Protein AF-A0A930YCY4-F1 (afdb_monomer_lite)

pLDDT: mean 78.84, std 18.09, range [33.81, 98.0]

Organism: NCBI:txid433663

Foldseek 3Di:
DDDDDDDDDDDDPPPPPPDPPPPPPPDDPDPKDKDFAPDQADKDFAPRLVSPPPDDPLVSVVLNVQNVVQCVVLVVDPQQRRQWIKGWGMDINQFKTWIKTHGHPPRHDDIWIFIWGADPNDIDTDLLRTGNDAAALLVCVLVVPDCRRHDQWHAHLVGDIDGSVPDDDPPCLQPPQVLLSSLFSCLLVVSSCNVVQEPPVVSVVSVVLVVVQFNGKDFPDKDALPDPPCNVVQVPAGMWTWIWTDRPPDIWIFIWGDDDDPRHYTDDDTDPTDD

Sequence (275 aa):
MTPLRRILGSVALASALLAPGLAAHAEPPAAGRVVTYPGDGRTVHLGQEGRLSGTPKGFRDFVHARLLHLWHQSGGAAACRSAATVVVKTWTSTGFARVGEGLYDPCPGGGYSQIYVKRDGTWRAPRALGSQEIRSCSLQAWFGLPLAVADRTCYSDFGENLAYRTYELPADFSTGDYAARVLAASFQDGTGLADAWARRPVADKLRKLQDAGADTFTVVRCFGADDAEYGALLGTSTRGCRLDVGYGDHTDGYLLRTFPARFGRWETRTVRALA

Secondary structure (DSSP, 8-state):
-------------------------PPPP----EEE-STT-EEEETT-GGG-TTS-HHHHHHHHHHHHHHHHHTTT-GGGTTTEEEEEEEEETTTEEEEEEEE-TTS--EEEEEEEEEETTEEE--GGGEESSPPBHHHHHHTT--TTTS-SEEE-TTS-EEEGGG----GGGGSHHHHHHHHHHHHHTT-STHHHHB-HHHHHHHHHHHHTT--EEEEEEEEETT-TTTGGGGTT-SEEEEEEEE-SS-EEEEEEE----TTT-BB--------

Radius of gyration: 25.9 Å; chains: 1; bounding box: 97×57×56 Å

Structure (mmCIF, N/CA/C/O backbone):
data_AF-A0A930YCY4-F1
#
_entry.id   AF-A0A930YCY4-F1
#
loop_
_atom_site.group_PDB
_atom_site.id
_atom_site.type_symbol
_atom_site.label_atom_id
_atom_site.label_alt_id
_atom_site.label_comp_id
_atom_site.label_asym_id
_atom_site.label_entity_id
_atom_site.label_seq_id
_atom_site.pdbx_PDB_ins_code
_atom_site.Cartn_x
_atom_site.Cartn_y
_atom_site.Cartn_z
_atom_site.occupancy
_atom_site.B_iso_or_equiv
_atom_site.auth_seq_id
_atom_site.auth_comp_id
_atom_site.auth_asym_id
_atom_site.auth_atom_id
_atom_site.pdbx_PDB_model_num
ATOM 1 N N . MET A 1 1 ? -75.843 -9.263 20.361 1.00 49.72 1 MET A N 1
ATOM 2 C CA . MET A 1 1 ? -75.800 -10.620 20.946 1.00 49.72 1 MET A CA 1
ATOM 3 C C . MET A 1 1 ? -75.848 -11.625 19.809 1.00 49.72 1 MET A C 1
ATOM 5 O O . MET A 1 1 ? -76.908 -11.828 19.238 1.00 49.72 1 MET A O 1
ATOM 9 N N . THR A 1 2 ? -74.693 -12.191 19.463 1.00 40.41 2 THR A N 1
ATOM 10 C CA . THR A 1 2 ? -74.513 -13.309 18.516 1.00 40.41 2 THR A CA 1
ATOM 11 C C . THR A 1 2 ? -73.126 -13.920 18.803 1.00 40.41 2 THR A C 1
ATOM 13 O O . THR A 1 2 ? -72.247 -13.185 19.260 1.00 40.41 2 THR A O 1
ATOM 16 N N . PRO A 1 3 ? -72.939 -15.247 18.675 1.00 51.34 3 PRO A N 1
ATOM 17 C CA . PRO A 1 3 ? -72.076 -16.008 19.579 1.00 51.34 3 PRO A CA 1
ATOM 18 C C . PRO A 1 3 ? -70.633 -16.229 19.100 1.00 51.34 3 PRO A C 1
ATOM 20 O O . PRO A 1 3 ? -70.317 -16.172 17.914 1.00 51.34 3 PRO A O 1
ATOM 23 N N . LEU A 1 4 ? -69.793 -16.563 20.088 1.00 50.31 4 LEU A N 1
ATOM 24 C CA . LEU A 1 4 ? -68.460 -17.158 19.986 1.00 50.31 4 LEU A CA 1
ATOM 25 C C . LEU A 1 4 ? -68.359 -18.243 18.899 1.00 50.31 4 LEU A C 1
ATOM 27 O O . LEU A 1 4 ? -69.122 -19.209 18.906 1.00 50.31 4 LEU A O 1
ATOM 31 N N . ARG A 1 5 ? -67.267 -18.207 18.128 1.00 52.59 5 ARG A N 1
ATOM 32 C CA . ARG A 1 5 ? -66.607 -19.420 17.626 1.00 52.59 5 ARG A CA 1
ATOM 33 C C . ARG A 1 5 ? -65.106 -19.337 17.884 1.00 52.59 5 ARG A C 1
ATOM 35 O O . ARG A 1 5 ? -64.372 -18.633 17.202 1.00 52.59 5 ARG A O 1
ATOM 42 N N . ARG A 1 6 ? -64.680 -20.073 18.914 1.00 53.09 6 ARG A N 1
ATOM 43 C CA . ARG A 1 6 ? -63.291 -20.475 19.150 1.00 53.09 6 ARG A CA 1
ATOM 44 C C . ARG A 1 6 ? -62.892 -21.456 18.049 1.00 53.09 6 ARG A C 1
ATOM 46 O O . ARG A 1 6 ? -63.562 -22.472 17.886 1.00 53.09 6 ARG A O 1
ATOM 53 N N . ILE A 1 7 ? -61.800 -21.179 17.346 1.00 56.44 7 ILE A N 1
ATOM 54 C CA . ILE A 1 7 ? -61.100 -22.179 16.538 1.00 56.44 7 ILE A CA 1
ATOM 55 C C . ILE A 1 7 ? -59.804 -22.503 17.279 1.00 56.44 7 ILE A C 1
ATOM 57 O O . ILE A 1 7 ? -58.900 -21.678 17.373 1.00 56.44 7 ILE A O 1
ATOM 61 N N . LEU A 1 8 ? -59.774 -23.701 17.861 1.00 55.09 8 LEU A N 1
ATOM 62 C CA . LEU A 1 8 ? -58.573 -24.379 18.335 1.00 55.09 8 LEU A CA 1
ATOM 63 C C . LEU A 1 8 ? -57.792 -24.834 17.097 1.00 55.09 8 LEU A C 1
ATOM 65 O O . LEU A 1 8 ? -58.208 -25.765 16.413 1.00 55.09 8 LEU A O 1
ATOM 69 N N . GLY A 1 9 ? -56.700 -24.139 16.784 1.00 43.38 9 GLY A N 1
ATOM 70 C CA . GLY A 1 9 ? -55.732 -24.558 15.775 1.00 43.38 9 GLY A CA 1
ATOM 71 C C . GLY A 1 9 ? -54.610 -25.348 16.437 1.00 43.38 9 GLY A C 1
ATOM 72 O O . GLY A 1 9 ? -53.857 -24.801 17.239 1.00 43.38 9 GLY A O 1
ATOM 73 N N . SER A 1 10 ? -54.544 -26.637 16.125 1.00 57.03 10 SER A N 1
ATOM 74 C CA . SER A 1 10 ? -53.581 -27.608 16.635 1.00 57.03 10 SER A CA 1
ATOM 75 C C . SER A 1 10 ? -52.129 -27.191 16.385 1.00 57.03 10 SER A C 1
ATOM 77 O O . SER A 1 10 ? -51.736 -26.899 15.257 1.00 57.03 10 SER A O 1
ATOM 79 N N . VAL A 1 11 ? -51.315 -27.235 17.440 1.00 50.47 11 VAL A N 1
ATOM 80 C CA . VAL A 1 11 ? -49.855 -27.148 17.364 1.00 50.47 11 VAL A CA 1
ATOM 81 C C . VAL A 1 11 ? -49.331 -28.501 16.878 1.00 50.47 11 VAL A C 1
ATOM 83 O O . VAL A 1 11 ? -49.367 -29.481 17.618 1.00 50.47 11 VAL A O 1
ATOM 86 N N . ALA A 1 12 ? -48.845 -28.570 15.640 1.00 51.09 12 ALA A N 1
ATOM 87 C CA . ALA A 1 12 ? -48.040 -29.693 15.171 1.00 51.09 12 ALA A CA 1
ATOM 88 C C . ALA A 1 12 ? -46.562 -29.390 15.464 1.00 51.09 12 ALA A C 1
ATOM 90 O O . ALA A 1 12 ? -45.913 -28.649 14.727 1.00 51.09 12 ALA A O 1
ATOM 91 N N . LEU A 1 13 ? -46.033 -29.946 16.560 1.00 49.03 13 LEU A N 1
ATOM 92 C CA . LEU A 1 13 ? -44.589 -30.036 16.780 1.00 49.03 13 LEU A CA 1
ATOM 93 C C . LEU A 1 13 ? -44.013 -31.037 15.770 1.00 49.03 13 LEU A C 1
ATOM 95 O O . LEU A 1 13 ? -44.052 -32.246 15.984 1.00 49.03 13 LEU A O 1
ATOM 99 N N . ALA A 1 14 ? -43.478 -30.534 14.661 1.00 50.31 14 ALA A N 1
ATOM 100 C CA . ALA A 1 14 ? -42.598 -31.312 13.804 1.00 50.31 14 ALA A CA 1
ATOM 101 C C . ALA A 1 14 ? -41.198 -31.323 14.435 1.00 50.31 14 ALA A C 1
ATOM 103 O O . ALA A 1 14 ? -40.429 -30.371 14.306 1.00 50.31 14 ALA A O 1
ATOM 104 N N . SER A 1 15 ? -40.878 -32.402 15.148 1.00 47.72 15 SER A N 1
ATOM 105 C CA . SER A 1 15 ? -39.518 -32.715 15.582 1.00 47.72 15 SER A CA 1
ATOM 106 C C . SER A 1 15 ? -38.657 -33.025 14.354 1.00 47.72 15 SER A C 1
ATOM 108 O O . SER A 1 15 ? -38.593 -34.163 13.893 1.00 47.72 15 SER A O 1
ATOM 110 N N . ALA A 1 16 ? -38.010 -32.002 13.796 1.00 52.59 16 ALA A N 1
ATOM 111 C CA . ALA A 1 16 ? -36.975 -32.180 12.790 1.00 52.59 16 ALA A CA 1
ATOM 112 C C . ALA A 1 16 ? -35.723 -32.763 13.466 1.00 52.59 16 ALA A C 1
ATOM 114 O O . ALA A 1 16 ? -34.997 -32.069 14.178 1.00 52.59 16 ALA A O 1
ATOM 115 N N . LEU A 1 17 ? -35.495 -34.060 13.253 1.00 49.25 17 LEU A N 1
ATOM 116 C CA . LEU A 1 17 ? -34.227 -34.737 13.510 1.00 49.25 17 LEU A CA 1
ATOM 117 C C . LEU A 1 17 ? -33.135 -34.067 12.662 1.00 49.25 17 LEU A C 1
ATOM 119 O O . LEU A 1 17 ? -32.976 -34.363 11.480 1.00 49.25 17 LEU A O 1
ATOM 123 N N . LEU A 1 18 ? -32.397 -33.135 13.264 1.00 48.31 18 LEU A N 1
ATOM 124 C CA . LEU A 1 18 ? -31.158 -32.606 12.705 1.00 48.31 18 LEU A CA 1
ATOM 125 C C . LEU A 1 18 ? -30.103 -33.712 12.789 1.00 48.31 18 LEU A C 1
ATOM 127 O O . LEU A 1 18 ? -29.473 -33.915 13.825 1.00 48.31 18 LEU A O 1
ATOM 131 N N . ALA A 1 19 ? -29.935 -34.452 11.694 1.00 47.06 19 ALA A N 1
ATOM 132 C CA . ALA A 1 19 ? -28.752 -35.273 11.505 1.00 47.06 19 ALA A CA 1
ATOM 133 C C . ALA A 1 19 ? -27.509 -34.365 11.604 1.00 47.06 19 ALA A C 1
ATOM 135 O O . ALA A 1 19 ? -27.512 -33.283 11.004 1.00 47.06 19 ALA A O 1
ATOM 136 N N . PRO A 1 20 ? -26.451 -34.763 12.331 1.00 49.78 20 PRO A N 1
ATOM 137 C CA . PRO A 1 20 ? -25.180 -34.062 12.277 1.00 49.78 20 PRO A CA 1
ATOM 138 C C . PRO A 1 20 ? -24.663 -34.170 10.844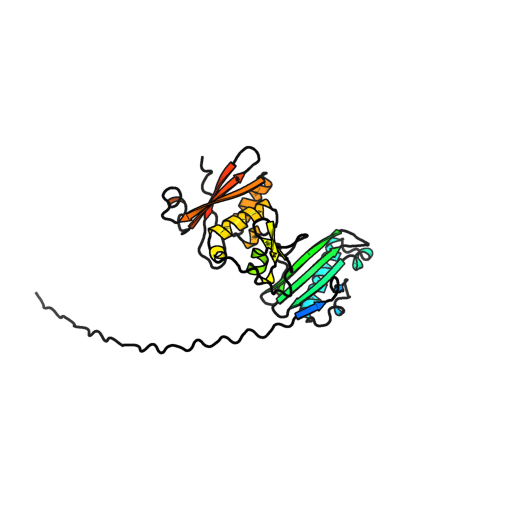 1.00 49.78 20 PRO A C 1
ATOM 140 O O . PRO A 1 20 ? -24.189 -35.219 10.409 1.00 49.78 20 PRO A O 1
ATOM 143 N N . GLY A 1 21 ? -24.820 -33.086 10.084 1.00 45.66 21 GLY A N 1
ATOM 144 C CA . GLY A 1 21 ? -24.182 -32.937 8.791 1.00 45.66 21 GLY A CA 1
ATOM 145 C C . GLY A 1 21 ? -22.688 -33.087 9.014 1.00 45.66 21 GLY A C 1
ATOM 146 O O . GLY A 1 21 ? -22.069 -32.231 9.645 1.00 45.66 21 GLY A O 1
ATOM 147 N N . LEU A 1 22 ? -22.134 -34.205 8.543 1.00 44.66 22 LEU A N 1
ATOM 148 C CA . LEU A 1 22 ? -20.702 -34.386 8.389 1.00 44.66 22 LEU A CA 1
ATOM 149 C C . LEU A 1 22 ? -20.191 -33.136 7.681 1.00 44.66 22 LEU A C 1
ATOM 151 O O . LEU A 1 22 ? -20.543 -32.888 6.527 1.00 44.66 22 LEU A O 1
ATOM 155 N N . ALA A 1 23 ? -19.431 -32.319 8.409 1.00 45.41 23 ALA A N 1
ATOM 156 C CA . ALA A 1 23 ? -18.717 -31.200 7.839 1.00 45.41 23 ALA A CA 1
ATOM 157 C C . ALA A 1 23 ? -17.861 -31.775 6.711 1.00 45.41 23 ALA A C 1
ATOM 159 O O . ALA A 1 23 ? -16.874 -32.476 6.959 1.00 45.41 23 ALA A O 1
ATOM 160 N N . ALA A 1 24 ? -18.305 -31.546 5.473 1.00 44.50 24 ALA A N 1
ATOM 161 C CA . ALA A 1 24 ? -17.515 -31.815 4.294 1.00 44.50 24 ALA A CA 1
ATOM 162 C C . ALA A 1 24 ? -16.180 -31.119 4.541 1.00 44.50 24 ALA A C 1
ATOM 164 O O . ALA A 1 24 ? -16.130 -29.896 4.687 1.00 44.50 24 ALA A O 1
ATOM 165 N N . HIS A 1 25 ? -15.126 -31.916 4.707 1.00 41.72 25 HIS A N 1
ATOM 166 C CA . HIS A 1 25 ? -13.777 -31.396 4.772 1.00 41.72 25 HIS A CA 1
ATOM 167 C C . HIS A 1 25 ? -13.572 -30.678 3.447 1.00 41.72 25 HIS A C 1
ATOM 169 O O . HIS A 1 25 ? -13.503 -31.322 2.402 1.00 41.72 25 HIS A O 1
ATOM 175 N N . ALA A 1 26 ? -13.594 -29.344 3.489 1.00 43.66 26 ALA A N 1
ATOM 176 C CA . ALA A 1 26 ? -13.258 -28.537 2.338 1.00 43.66 26 ALA A CA 1
ATOM 177 C C . ALA A 1 26 ? -11.887 -29.018 1.870 1.00 43.66 26 ALA A C 1
ATOM 179 O O . ALA A 1 26 ? -10.923 -28.999 2.639 1.00 43.66 26 ALA A O 1
ATOM 180 N N . GLU A 1 27 ? -11.841 -29.529 0.644 1.00 35.34 27 GLU A N 1
ATOM 181 C CA . GLU A 1 27 ? -10.602 -29.940 0.007 1.00 35.34 27 GLU A CA 1
ATOM 182 C C . GLU A 1 27 ? -9.608 -28.777 0.144 1.00 35.34 27 GLU A C 1
ATOM 184 O O . GLU A 1 27 ? -9.977 -27.631 -0.155 1.00 35.34 27 GLU A O 1
ATOM 189 N N . PRO A 1 28 ? -8.387 -29.012 0.660 1.00 46.97 28 PRO A N 1
ATOM 190 C CA . PRO A 1 28 ? -7.407 -27.949 0.773 1.00 46.97 28 PRO A CA 1
ATOM 191 C C . PRO A 1 28 ? -7.234 -27.326 -0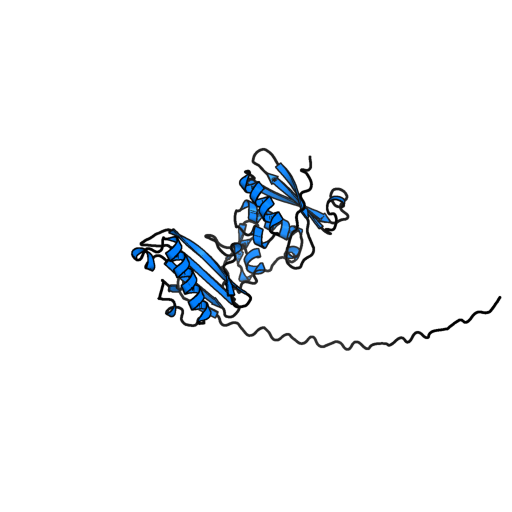.616 1.00 46.97 28 PRO A C 1
ATOM 193 O O . PRO A 1 28 ? -7.092 -28.066 -1.595 1.00 46.97 28 PRO A O 1
ATOM 196 N N . PRO A 1 29 ? -7.289 -25.986 -0.739 1.00 53.59 29 PRO A N 1
ATOM 197 C CA . PRO A 1 29 ? -7.201 -25.331 -2.034 1.00 53.59 29 PRO A CA 1
ATOM 198 C C . PRO A 1 29 ? -5.953 -25.840 -2.752 1.00 53.59 29 PRO A C 1
ATOM 200 O O . PRO A 1 29 ? -4.867 -25.834 -2.169 1.00 53.59 29 PRO A O 1
ATOM 203 N N . ALA A 1 30 ? -6.129 -26.317 -3.990 1.00 55.41 30 ALA A N 1
ATOM 204 C CA . ALA A 1 30 ? -5.058 -26.893 -4.795 1.00 55.41 30 ALA A CA 1
ATOM 205 C C . ALA A 1 30 ? -3.788 -26.040 -4.673 1.00 55.41 30 ALA A C 1
ATOM 207 O O . ALA A 1 30 ? -3.836 -24.823 -4.882 1.00 55.41 30 ALA A O 1
ATOM 208 N N . ALA A 1 31 ? -2.675 -26.673 -4.288 1.00 63.00 31 ALA A N 1
ATOM 209 C CA . ALA A 1 31 ? -1.426 -25.986 -3.990 1.00 63.00 31 ALA A CA 1
ATOM 210 C C . ALA A 1 31 ? -1.047 -25.062 -5.159 1.00 63.00 31 ALA A C 1
ATOM 212 O O . ALA A 1 31 ? -0.767 -25.510 -6.272 1.00 63.00 31 ALA A O 1
ATOM 213 N N . GLY A 1 32 ? -1.099 -23.750 -4.919 1.00 81.69 32 GLY A N 1
ATOM 214 C CA . GLY A 1 32 ? -0.818 -22.757 -5.946 1.00 81.69 32 GLY A CA 1
ATOM 215 C C . GLY A 1 32 ? 0.592 -22.932 -6.508 1.00 81.69 32 GLY A C 1
ATOM 216 O O . GLY A 1 32 ? 1.549 -23.121 -5.760 1.00 81.69 32 GLY A O 1
ATOM 217 N N . ARG A 1 33 ? 0.747 -22.828 -7.830 1.00 93.31 33 ARG A N 1
ATOM 218 C CA . ARG A 1 33 ? 2.062 -22.844 -8.475 1.00 93.31 33 ARG A CA 1
ATOM 219 C C . ARG A 1 33 ? 2.847 -21.606 -8.055 1.00 93.31 33 ARG A C 1
ATOM 221 O O . ARG A 1 33 ? 2.376 -20.485 -8.249 1.00 93.31 33 ARG A O 1
ATOM 228 N N . VAL A 1 34 ? 4.065 -21.811 -7.567 1.00 95.50 34 VAL A N 1
ATOM 229 C CA . VAL A 1 34 ? 5.007 -20.749 -7.196 1.00 95.50 34 VAL A CA 1
ATOM 230 C C . VAL A 1 34 ? 6.176 -20.745 -8.176 1.00 95.50 34 VAL A C 1
ATOM 232 O O . VAL A 1 34 ? 6.709 -21.796 -8.521 1.00 95.50 34 VAL A O 1
ATOM 235 N N . VAL A 1 35 ? 6.575 -19.561 -8.632 1.00 96.88 35 VAL A N 1
ATOM 236 C CA . VAL A 1 35 ? 7.792 -19.337 -9.420 1.00 96.88 35 VAL A CA 1
ATOM 237 C C . VAL A 1 35 ? 8.666 -18.367 -8.643 1.00 96.88 35 VAL A C 1
ATOM 239 O O . VAL A 1 35 ? 8.292 -17.208 -8.477 1.00 96.88 35 VAL A O 1
ATOM 242 N N . THR A 1 36 ? 9.825 -18.832 -8.187 1.00 96.50 36 THR A N 1
ATOM 243 C CA . THR A 1 36 ? 10.799 -18.021 -7.449 1.00 96.50 36 THR A CA 1
ATOM 244 C C . THR A 1 36 ? 12.080 -17.925 -8.257 1.00 96.50 36 THR A C 1
ATOM 246 O O . THR A 1 36 ? 12.663 -18.944 -8.625 1.00 96.50 36 THR A O 1
ATOM 249 N N . TYR A 1 37 ? 12.540 -16.704 -8.513 1.00 96.31 37 TYR A N 1
ATOM 250 C CA . TYR A 1 37 ? 13.821 -16.473 -9.166 1.00 96.31 37 TYR A CA 1
ATOM 251 C C . TYR A 1 37 ? 14.944 -16.379 -8.112 1.00 96.31 37 TYR A C 1
ATOM 253 O O . TYR A 1 37 ? 14.747 -15.779 -7.043 1.00 96.31 37 TYR A O 1
ATOM 261 N N . PRO A 1 38 ? 16.117 -16.990 -8.365 1.00 93.62 38 PRO A N 1
ATOM 262 C CA . PRO A 1 38 ? 17.240 -17.000 -7.422 1.00 93.62 38 PRO A CA 1
ATOM 263 C C . PRO A 1 38 ? 17.866 -15.603 -7.247 1.00 93.62 38 PRO A C 1
ATOM 265 O O . PRO A 1 38 ? 17.526 -14.674 -7.977 1.00 93.62 38 PRO A O 1
ATOM 268 N N . GLY A 1 39 ? 18.773 -15.454 -6.273 1.00 93.38 39 GLY A N 1
ATOM 269 C CA . GLY A 1 39 ? 19.488 -14.191 -6.015 1.00 93.38 39 GLY A CA 1
ATOM 270 C C . GLY A 1 39 ? 18.542 -13.049 -5.642 1.00 93.38 39 GLY A C 1
ATOM 271 O O . GLY A 1 39 ? 17.637 -13.256 -4.837 1.00 93.38 39 GLY A O 1
ATOM 272 N N . ASP A 1 40 ? 18.682 -11.888 -6.274 1.00 91.00 40 ASP A N 1
ATOM 273 C CA . ASP A 1 40 ? 17.788 -10.735 -6.062 1.00 91.00 40 ASP A CA 1
ATOM 274 C C . ASP A 1 40 ? 16.481 -10.819 -6.868 1.00 91.00 40 ASP A C 1
ATOM 276 O O . ASP A 1 40 ? 15.537 -10.064 -6.644 1.00 91.00 40 ASP A O 1
ATOM 280 N N . GLY A 1 41 ? 16.380 -11.800 -7.766 1.00 95.81 41 GLY A N 1
ATOM 281 C CA . GLY A 1 41 ? 15.237 -12.014 -8.642 1.00 95.81 41 GLY A CA 1
ATOM 282 C C . GLY A 1 41 ? 15.626 -11.978 -10.117 1.00 95.81 41 GLY A C 1
ATOM 283 O O . GLY A 1 41 ? 16.796 -12.059 -10.492 1.00 95.81 41 GLY A O 1
ATOM 284 N N . ARG A 1 42 ? 14.619 -11.889 -10.985 1.00 97.81 42 ARG A N 1
ATOM 285 C CA . ARG A 1 42 ? 14.805 -11.737 -12.426 1.00 97.81 42 ARG A CA 1
ATOM 286 C C . ARG A 1 42 ? 14.597 -10.285 -12.822 1.00 97.81 42 ARG A C 1
ATOM 288 O O . ARG A 1 42 ? 13.460 -9.822 -12.865 1.00 97.81 42 ARG A O 1
ATOM 295 N N . THR A 1 43 ? 15.688 -9.615 -13.173 1.00 97.31 43 THR A N 1
ATOM 296 C CA . THR A 1 43 ? 15.672 -8.286 -13.791 1.00 97.31 43 THR A CA 1
ATOM 297 C C . THR A 1 43 ? 15.152 -8.358 -15.222 1.00 97.31 43 THR A C 1
ATOM 299 O O . THR A 1 43 ? 15.580 -9.204 -16.017 1.00 97.31 43 THR A O 1
ATOM 302 N N . VAL A 1 44 ? 14.224 -7.465 -15.538 1.00 97.62 44 VAL A N 1
ATOM 303 C CA . VAL A 1 44 ? 13.542 -7.338 -16.821 1.00 97.62 44 VAL A CA 1
ATOM 304 C C . VAL A 1 44 ? 13.520 -5.864 -17.205 1.00 97.62 44 VAL A C 1
ATOM 306 O O . VAL A 1 44 ? 13.142 -5.017 -16.399 1.00 97.62 44 VAL A O 1
ATOM 309 N N . HIS A 1 45 ? 13.892 -5.587 -18.450 1.00 97.06 45 HIS A N 1
ATOM 310 C CA . HIS A 1 45 ? 13.739 -4.282 -19.090 1.00 97.06 45 HIS A CA 1
ATOM 311 C C . HIS A 1 45 ? 12.678 -4.361 -20.190 1.00 97.06 45 HIS A C 1
ATOM 313 O O . HIS A 1 45 ? 12.241 -5.455 -20.564 1.00 97.06 45 HIS A O 1
ATOM 319 N N . LEU A 1 46 ? 12.274 -3.214 -20.734 1.00 95.44 46 LEU A N 1
ATOM 320 C CA . LEU A 1 46 ? 11.238 -3.157 -21.763 1.00 95.44 46 LEU A CA 1
ATOM 321 C C . LEU A 1 46 ? 11.592 -4.021 -22.990 1.00 95.44 46 LEU A C 1
ATOM 323 O O . LEU A 1 46 ? 12.634 -3.825 -23.617 1.00 95.44 46 LEU A O 1
ATOM 327 N N . GLY A 1 47 ? 10.704 -4.949 -23.356 1.00 93.44 47 GLY A N 1
ATOM 328 C CA . GLY A 1 47 ? 10.905 -5.913 -24.448 1.00 93.44 47 GLY A CA 1
ATOM 329 C C . GLY A 1 47 ? 11.612 -7.209 -24.030 1.00 93.44 47 GLY A C 1
ATOM 330 O O . GLY A 1 47 ? 11.845 -8.081 -24.866 1.00 93.44 47 GLY A O 1
ATOM 331 N N . GLN A 1 48 ? 11.961 -7.357 -22.749 1.00 96.94 48 GLN A N 1
ATOM 332 C CA . GLN A 1 48 ? 12.613 -8.551 -22.207 1.00 96.94 48 GLN A CA 1
ATOM 333 C C . GLN A 1 48 ? 11.677 -9.423 -21.359 1.00 96.94 48 GLN A C 1
ATOM 335 O O . GLN A 1 48 ? 12.137 -10.313 -20.643 1.00 96.94 48 GLN A O 1
ATOM 340 N N . GLU A 1 49 ? 10.364 -9.213 -21.411 1.00 96.06 49 GLU A N 1
ATOM 341 C CA . GLU A 1 49 ? 9.394 -9.870 -20.525 1.00 96.06 49 GLU A CA 1
ATOM 342 C C . GLU A 1 49 ? 9.342 -11.389 -20.742 1.00 96.06 49 GLU A C 1
ATOM 344 O O . GLU A 1 49 ? 8.980 -12.142 -19.837 1.00 96.06 49 GLU A O 1
ATOM 349 N N . GLY A 1 50 ? 9.802 -11.865 -21.905 1.00 93.94 50 GLY A N 1
ATOM 350 C CA . GLY A 1 50 ? 10.043 -13.284 -22.181 1.00 93.94 50 GLY A CA 1
ATOM 351 C C . GLY A 1 50 ? 11.036 -13.956 -21.220 1.00 93.94 50 GLY A C 1
ATOM 352 O O . GLY A 1 50 ? 10.973 -15.171 -21.044 1.00 93.94 50 GLY A O 1
ATOM 353 N N . ARG A 1 51 ? 11.893 -13.188 -20.527 1.00 95.50 51 ARG A N 1
ATOM 354 C CA . ARG A 1 51 ? 12.818 -13.695 -19.492 1.00 95.50 51 ARG A CA 1
ATOM 355 C C . ARG A 1 51 ? 12.101 -14.196 -18.235 1.00 95.50 51 ARG A C 1
ATOM 357 O O . ARG A 1 51 ? 12.724 -14.873 -17.417 1.00 95.50 51 ARG A O 1
ATOM 364 N N . LEU A 1 52 ? 10.811 -13.888 -18.074 1.00 96.75 52 LEU A N 1
ATOM 365 C CA . LEU A 1 52 ? 9.977 -14.367 -16.971 1.00 96.75 52 LEU A CA 1
ATOM 366 C C . LEU A 1 52 ? 9.419 -15.772 -17.248 1.00 96.75 52 LEU A C 1
ATOM 368 O O . LEU A 1 52 ? 8.199 -15.987 -17.295 1.00 96.75 52 LEU A O 1
ATOM 372 N N . SER A 1 53 ? 10.317 -16.734 -17.461 1.00 94.44 53 SER A N 1
ATOM 373 C CA . SER A 1 53 ? 9.956 -18.133 -17.690 1.00 94.44 53 SER A CA 1
ATOM 374 C C . SER A 1 53 ? 9.146 -18.709 -16.518 1.00 94.44 53 SER A C 1
ATOM 376 O O . SER A 1 53 ? 9.335 -18.360 -15.358 1.00 94.44 53 SER A O 1
ATOM 378 N N . GLY A 1 54 ? 8.166 -19.563 -16.823 1.00 93.94 54 GLY A N 1
ATOM 379 C CA . GLY A 1 54 ? 7.274 -20.157 -15.815 1.00 93.94 54 GLY A CA 1
ATOM 380 C C . GLY A 1 54 ? 6.084 -19.284 -15.389 1.00 93.94 54 GLY A C 1
ATOM 381 O O . GLY A 1 54 ? 5.138 -19.797 -14.790 1.00 93.94 54 GLY A O 1
ATOM 382 N N . THR A 1 55 ? 6.049 -17.998 -15.748 1.00 96.69 55 THR A N 1
ATOM 383 C CA . THR A 1 55 ? 4.878 -17.128 -15.512 1.00 96.69 55 THR A CA 1
ATOM 384 C C . THR A 1 55 ? 3.885 -17.180 -16.688 1.00 96.69 55 THR A C 1
ATOM 386 O O . THR A 1 55 ? 4.267 -17.544 -17.802 1.00 96.69 55 THR A O 1
ATOM 389 N N . PRO A 1 56 ? 2.585 -16.881 -16.496 1.00 96.31 56 PRO A N 1
ATOM 390 C CA . PRO A 1 56 ? 1.614 -16.845 -17.592 1.00 96.31 56 PRO A CA 1
ATOM 391 C C . PRO A 1 56 ? 1.757 -15.576 -18.445 1.00 96.31 56 PRO A C 1
ATOM 393 O O . PRO A 1 56 ? 2.208 -14.540 -17.954 1.00 96.31 56 PRO A O 1
ATOM 396 N N . LYS A 1 57 ? 1.286 -15.624 -19.702 1.00 95.94 57 LYS A N 1
ATOM 397 C CA . LYS A 1 57 ? 1.319 -14.475 -20.630 1.00 95.94 57 LYS A CA 1
ATOM 398 C C . LYS A 1 57 ? 0.719 -13.210 -20.008 1.00 95.94 57 LYS A C 1
ATOM 400 O O . LYS A 1 57 ? 1.370 -12.179 -20.023 1.00 95.94 57 LYS A O 1
ATOM 405 N N . GLY A 1 58 ? -0.441 -13.314 -19.356 1.00 95.88 58 GLY A N 1
ATOM 406 C CA . GLY A 1 58 ? -1.086 -12.152 -18.735 1.00 95.88 58 GLY A CA 1
ATOM 407 C C . GLY A 1 58 ? -0.269 -11.477 -17.622 1.00 95.88 58 GLY A C 1
ATOM 408 O O . GLY A 1 58 ? -0.450 -10.291 -17.383 1.00 95.88 58 GLY A O 1
ATOM 409 N N . PHE A 1 59 ? 0.645 -12.188 -16.946 1.00 97.38 59 PHE A N 1
ATOM 410 C CA . PHE A 1 59 ? 1.573 -11.545 -16.004 1.00 97.38 59 PHE A CA 1
ATOM 411 C C . PHE A 1 59 ? 2.734 -10.858 -16.732 1.00 97.38 59 PHE A C 1
ATOM 413 O O . PHE A 1 59 ? 3.132 -9.766 -16.344 1.00 97.38 59 PHE A O 1
ATOM 420 N N . ARG A 1 60 ? 3.240 -11.451 -17.820 1.00 98.00 60 ARG A N 1
ATOM 421 C CA . ARG A 1 60 ? 4.254 -10.807 -18.669 1.00 98.00 60 ARG A CA 1
ATOM 422 C C . ARG A 1 60 ? 3.727 -9.534 -19.326 1.00 98.00 60 ARG A C 1
ATOM 424 O O . ARG A 1 60 ? 4.418 -8.526 -19.305 1.00 98.00 60 ARG A O 1
ATOM 431 N N . ASP A 1 61 ? 2.495 -9.564 -19.830 1.00 97.06 61 ASP A N 1
ATOM 432 C CA . ASP A 1 61 ? 1.822 -8.389 -20.399 1.00 97.06 61 ASP A CA 1
ATOM 433 C C . ASP A 1 61 ? 1.659 -7.284 -19.340 1.00 97.06 61 ASP A C 1
ATOM 435 O O . ASP A 1 61 ? 1.863 -6.104 -19.615 1.00 97.06 61 ASP A O 1
ATOM 439 N N . PHE A 1 62 ? 1.349 -7.670 -18.099 1.00 97.00 62 PHE A N 1
ATOM 440 C CA . PHE A 1 62 ? 1.299 -6.744 -16.973 1.00 97.00 62 PHE A CA 1
ATOM 441 C C . PHE A 1 62 ? 2.674 -6.114 -16.669 1.00 97.00 62 PHE A C 1
ATOM 443 O O . PHE A 1 62 ? 2.767 -4.895 -16.528 1.00 97.00 62 PHE A O 1
ATOM 450 N N . VAL A 1 63 ? 3.746 -6.912 -16.617 1.00 97.88 63 VAL A N 1
ATOM 451 C CA . VAL A 1 63 ? 5.116 -6.402 -16.417 1.00 97.88 63 VAL A CA 1
ATOM 452 C C . VAL A 1 63 ? 5.532 -5.472 -17.560 1.00 97.88 63 VAL A C 1
ATOM 454 O O . VAL A 1 63 ? 6.094 -4.412 -17.297 1.00 97.88 63 VAL A O 1
ATOM 457 N N . HIS A 1 64 ? 5.188 -5.807 -18.805 1.00 97.81 64 HIS A N 1
ATOM 458 C CA . HIS A 1 64 ? 5.412 -4.942 -19.964 1.00 97.81 64 HIS A CA 1
ATOM 459 C C . HIS A 1 64 ? 4.744 -3.573 -19.785 1.00 97.81 64 HIS A C 1
ATOM 461 O O . HIS A 1 64 ? 5.379 -2.536 -19.964 1.00 97.81 64 HIS A O 1
ATOM 467 N N . ALA A 1 65 ? 3.478 -3.557 -19.359 1.00 97.06 65 ALA A N 1
ATOM 468 C CA . ALA A 1 65 ? 2.752 -2.318 -19.100 1.00 97.06 65 ALA A CA 1
ATOM 469 C C . ALA A 1 65 ? 3.393 -1.481 -17.976 1.00 97.06 65 ALA A C 1
ATOM 471 O O . ALA A 1 65 ? 3.430 -0.254 -18.077 1.00 97.06 65 ALA A O 1
ATOM 472 N N . ARG A 1 66 ? 3.937 -2.114 -16.925 1.00 96.44 66 ARG A N 1
ATOM 473 C CA . ARG A 1 66 ? 4.697 -1.405 -15.877 1.00 96.44 66 ARG A CA 1
ATOM 474 C C . ARG A 1 66 ? 5.998 -0.814 -16.409 1.00 96.44 66 ARG A C 1
ATOM 476 O O . ARG A 1 66 ? 6.280 0.346 -16.132 1.00 96.44 66 ARG A O 1
ATOM 483 N N . LEU A 1 67 ? 6.746 -1.563 -17.214 1.00 97.44 67 LEU A N 1
ATOM 484 C CA . LEU A 1 67 ? 7.972 -1.075 -17.849 1.00 97.44 67 LEU A CA 1
ATOM 485 C C . LEU A 1 67 ? 7.698 0.115 -18.777 1.00 97.44 67 LEU A C 1
ATOM 487 O O . LEU A 1 67 ? 8.419 1.108 -18.717 1.00 97.44 67 LEU A O 1
ATOM 491 N N . LEU A 1 68 ? 6.627 0.056 -19.576 1.00 97.50 68 LEU A N 1
ATOM 492 C CA . LEU A 1 68 ? 6.176 1.194 -20.385 1.00 97.50 68 LEU A CA 1
ATOM 493 C C . LEU A 1 68 ? 5.830 2.400 -19.514 1.00 97.50 68 LEU A C 1
ATOM 495 O O . LEU A 1 68 ? 6.243 3.514 -19.817 1.00 97.50 68 LEU A O 1
ATOM 499 N N . HIS A 1 69 ? 5.095 2.183 -18.424 1.00 95.38 69 HIS A N 1
ATOM 500 C CA . HIS A 1 69 ? 4.735 3.254 -17.504 1.00 95.38 69 HIS A CA 1
ATOM 501 C C . HIS A 1 69 ? 5.968 3.939 -16.902 1.00 95.38 69 HIS A C 1
ATOM 503 O O . HIS A 1 69 ? 6.053 5.162 -16.958 1.00 95.38 69 HIS A O 1
ATOM 509 N N . LEU A 1 70 ? 6.936 3.172 -16.390 1.00 95.38 70 LEU A N 1
ATOM 510 C CA . LEU A 1 70 ? 8.191 3.704 -15.845 1.00 95.38 70 LEU A CA 1
ATOM 511 C C . LEU A 1 70 ? 8.961 4.500 -16.904 1.00 95.38 70 LEU A C 1
ATOM 513 O O . LEU A 1 70 ? 9.389 5.621 -16.657 1.00 95.38 70 LEU A O 1
ATOM 517 N N . TRP A 1 71 ? 9.082 3.965 -18.119 1.00 96.06 71 TRP A N 1
ATOM 518 C CA . TRP A 1 71 ? 9.738 4.672 -19.218 1.00 96.06 71 TRP A CA 1
ATOM 519 C C . TRP A 1 71 ? 9.034 5.991 -19.577 1.00 96.06 71 TRP A C 1
ATOM 521 O O . TRP A 1 71 ? 9.685 7.009 -19.812 1.00 96.06 71 TRP A O 1
ATOM 531 N N . HIS A 1 72 ? 7.701 6.020 -19.566 1.00 95.75 72 HIS A N 1
ATOM 532 C CA . HIS A 1 72 ? 6.954 7.262 -19.760 1.00 95.75 72 HIS A CA 1
ATOM 533 C C . HIS A 1 72 ? 7.131 8.251 -18.602 1.00 95.75 72 HIS A C 1
ATOM 535 O O . HIS A 1 72 ? 7.159 9.455 -18.852 1.00 95.75 72 HIS A O 1
ATOM 541 N N . GLN A 1 73 ? 7.318 7.780 -17.364 1.00 91.25 73 GLN A N 1
ATOM 542 C CA . GLN A 1 73 ? 7.652 8.651 -16.231 1.00 91.25 73 GLN A CA 1
ATOM 543 C C . GLN A 1 73 ? 9.001 9.360 -16.418 1.00 91.25 73 GLN A C 1
ATOM 545 O O . GLN A 1 73 ? 9.146 10.491 -15.967 1.00 91.25 73 GLN A O 1
ATOM 550 N N . SER A 1 74 ? 9.954 8.764 -17.145 1.00 89.56 74 SER A N 1
ATOM 551 C CA . SER A 1 74 ? 11.214 9.421 -17.527 1.00 89.56 74 SER A CA 1
ATOM 552 C C . SER A 1 74 ? 11.102 10.268 -18.808 1.00 89.56 74 SER A C 1
ATOM 554 O O . SER A 1 74 ? 12.103 10.511 -19.483 1.00 89.56 74 SER A O 1
ATOM 556 N N . GLY A 1 75 ? 9.888 10.646 -19.221 1.00 91.31 75 GLY A N 1
ATOM 557 C CA . GLY A 1 75 ? 9.631 11.427 -20.435 1.00 91.31 75 GLY A CA 1
ATOM 558 C C . GLY A 1 75 ? 9.616 10.623 -21.740 1.00 91.31 75 GLY A C 1
ATOM 559 O O . GLY A 1 75 ? 9.494 11.211 -22.811 1.00 91.31 75 GLY A O 1
ATOM 560 N N . GLY A 1 76 ? 9.734 9.291 -21.695 1.00 90.88 76 GLY A N 1
ATOM 561 C CA . GLY A 1 76 ? 9.657 8.448 -22.894 1.00 90.88 76 GLY A CA 1
ATOM 562 C C . GLY A 1 76 ? 10.836 8.609 -23.862 1.00 90.88 76 GLY A C 1
ATOM 563 O O . GLY A 1 76 ? 10.725 8.266 -25.038 1.00 90.88 76 GLY A O 1
ATOM 564 N N . ALA A 1 77 ? 11.978 9.128 -23.403 1.00 91.44 77 ALA A N 1
ATOM 565 C CA . ALA A 1 77 ? 13.165 9.265 -24.240 1.00 91.44 77 ALA A CA 1
ATOM 566 C C . ALA A 1 77 ? 13.733 7.887 -24.612 1.00 91.44 77 ALA A C 1
ATOM 568 O O . ALA A 1 77 ? 13.899 7.022 -23.749 1.00 91.44 77 ALA A O 1
ATOM 569 N N . ALA A 1 78 ? 14.086 7.678 -25.884 1.00 92.25 78 ALA A N 1
ATOM 570 C CA . ALA A 1 78 ? 14.639 6.402 -26.351 1.00 92.25 78 ALA A CA 1
ATOM 571 C C . ALA A 1 78 ? 15.904 5.985 -25.574 1.00 92.25 78 ALA A C 1
ATOM 573 O O . ALA A 1 78 ? 16.068 4.807 -25.264 1.00 92.25 78 ALA A O 1
ATOM 574 N N . ALA A 1 79 ? 16.741 6.953 -25.182 1.00 92.69 79 ALA A N 1
ATOM 575 C CA . ALA A 1 79 ? 17.935 6.727 -24.363 1.00 92.69 79 ALA A CA 1
ATOM 576 C C . ALA A 1 79 ? 17.622 6.166 -22.959 1.00 92.69 79 ALA A C 1
ATOM 578 O O . ALA A 1 79 ? 18.428 5.431 -22.401 1.00 92.69 79 ALA A O 1
ATOM 579 N N . CYS A 1 80 ? 16.434 6.445 -22.413 1.00 93.12 80 CYS A N 1
ATOM 580 C CA . CYS A 1 80 ? 15.990 5.956 -21.105 1.00 93.12 80 CYS A CA 1
ATOM 581 C C . CYS A 1 80 ? 15.220 4.632 -21.183 1.00 93.12 80 CYS A C 1
ATOM 583 O O . CYS A 1 80 ? 14.718 4.146 -20.172 1.00 93.12 80 CYS A O 1
ATOM 585 N N . ARG A 1 81 ? 15.086 4.020 -22.365 1.00 93.31 81 ARG A N 1
ATOM 586 C CA . ARG A 1 81 ? 14.272 2.806 -22.524 1.00 93.31 81 ARG A CA 1
ATOM 587 C C . ARG A 1 81 ? 14.764 1.639 -21.659 1.00 93.31 81 ARG A C 1
ATOM 589 O O . ARG A 1 81 ? 13.951 0.851 -21.185 1.00 93.31 81 ARG A O 1
ATOM 596 N N . SER A 1 82 ? 16.076 1.534 -21.448 1.00 94.12 82 SER A N 1
ATOM 597 C CA . SER A 1 82 ? 16.689 0.523 -20.576 1.00 94.12 82 SER A CA 1
ATOM 598 C C . SER A 1 82 ? 16.665 0.889 -19.090 1.00 94.12 82 SER A C 1
ATOM 600 O O . SER A 1 82 ? 16.818 -0.0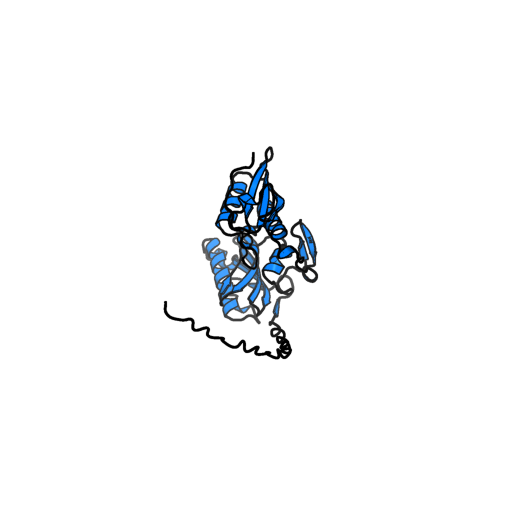07 -18.267 1.00 94.12 82 SER A O 1
ATOM 602 N N . ALA A 1 83 ? 16.445 2.163 -18.739 1.00 95.69 83 ALA A N 1
ATOM 603 C CA . ALA A 1 83 ? 16.368 2.619 -17.348 1.00 95.69 83 ALA A CA 1
ATOM 604 C C . ALA A 1 83 ? 15.163 2.004 -16.620 1.00 95.69 83 ALA A C 1
ATOM 606 O O . ALA A 1 83 ? 15.261 1.628 -15.449 1.00 95.69 83 ALA A O 1
ATOM 607 N N . ALA A 1 84 ? 14.034 1.868 -17.329 1.00 97.44 84 ALA A N 1
ATOM 608 C CA . ALA A 1 84 ? 12.832 1.218 -16.825 1.00 97.44 84 ALA A CA 1
ATOM 609 C C . ALA A 1 84 ? 13.122 -0.248 -16.500 1.00 97.44 84 ALA A C 1
ATOM 611 O O . ALA A 1 84 ? 13.411 -1.061 -17.386 1.00 97.44 84 ALA A O 1
ATOM 612 N N . THR A 1 85 ? 13.042 -0.572 -15.213 1.00 97.75 85 THR A N 1
ATOM 613 C CA . THR A 1 85 ? 13.472 -1.865 -14.694 1.00 97.75 85 THR A CA 1
ATOM 614 C C . THR A 1 85 ? 12.423 -2.436 -13.760 1.00 97.75 85 THR A C 1
ATOM 616 O O . THR A 1 85 ? 11.923 -1.764 -12.860 1.00 97.75 85 THR A O 1
ATOM 619 N N . VAL A 1 86 ? 12.130 -3.717 -13.961 1.00 97.81 86 VAL A N 1
ATOM 620 C CA . VAL A 1 86 ? 11.294 -4.530 -13.083 1.00 97.81 86 VAL A CA 1
ATOM 621 C C . VAL A 1 86 ? 12.095 -5.762 -12.676 1.00 97.81 86 VAL A C 1
ATOM 623 O O . VAL A 1 86 ? 12.592 -6.501 -13.522 1.00 97.81 86 VAL A O 1
ATOM 626 N N . VAL A 1 87 ? 12.209 -6.010 -11.377 1.00 97.62 87 VAL A N 1
ATOM 627 C CA . VAL A 1 87 ? 12.862 -7.184 -10.796 1.00 97.62 87 VAL A CA 1
ATOM 628 C C . VAL A 1 87 ? 11.795 -8.070 -10.173 1.00 97.62 87 VAL A C 1
ATOM 630 O O . VAL A 1 87 ? 11.265 -7.775 -9.105 1.00 97.62 87 VAL A O 1
ATOM 633 N N . VAL A 1 88 ? 11.462 -9.183 -10.825 1.00 97.62 88 VAL A N 1
ATOM 634 C CA . VAL A 1 88 ? 10.486 -10.136 -10.281 1.00 97.62 88 VAL A CA 1
ATOM 635 C C . VAL A 1 88 ? 11.209 -11.131 -9.385 1.00 97.62 88 VAL A C 1
ATOM 637 O O . VAL A 1 88 ? 12.045 -11.898 -9.861 1.00 97.62 88 VAL A O 1
ATOM 640 N N . LYS A 1 89 ? 10.870 -11.162 -8.095 1.00 96.75 89 LYS A N 1
ATOM 641 C CA . LYS A 1 89 ? 11.451 -12.114 -7.141 1.00 96.75 89 LYS A CA 1
ATOM 642 C C . LYS A 1 89 ? 10.635 -13.399 -7.054 1.00 96.75 89 LYS A C 1
ATOM 644 O O . LYS A 1 89 ? 11.179 -14.486 -7.249 1.00 96.75 89 LYS A O 1
ATOM 649 N N . THR A 1 90 ? 9.331 -13.259 -6.825 1.00 97.00 90 THR A N 1
ATOM 650 C CA . THR A 1 90 ? 8.397 -14.386 -6.719 1.00 97.00 90 THR A CA 1
ATOM 651 C C . THR A 1 90 ? 7.094 -14.063 -7.436 1.00 97.00 90 THR A C 1
ATOM 653 O O . THR A 1 90 ? 6.601 -12.941 -7.360 1.00 97.00 90 THR A O 1
ATOM 656 N N . TRP A 1 91 ? 6.502 -15.060 -8.084 1.00 97.19 91 TRP A N 1
ATOM 657 C CA . TRP A 1 91 ? 5.150 -15.038 -8.630 1.00 97.19 91 TRP A CA 1
ATOM 658 C C . TRP A 1 91 ? 4.376 -16.269 -8.151 1.00 97.19 91 TRP A C 1
ATOM 660 O O . TRP A 1 91 ? 4.945 -17.349 -7.998 1.00 97.19 91 TRP A O 1
ATOM 670 N N . THR A 1 92 ? 3.068 -16.127 -7.952 1.00 96.31 92 THR A N 1
ATOM 671 C CA . THR A 1 92 ? 2.179 -17.222 -7.548 1.00 96.31 92 THR A CA 1
ATOM 672 C C . THR A 1 92 ? 0.921 -17.266 -8.408 1.00 96.31 92 THR A C 1
ATOM 674 O O . THR A 1 92 ? 0.371 -16.229 -8.798 1.00 96.31 92 THR A O 1
ATOM 677 N N . SER A 1 93 ? 0.415 -18.472 -8.678 1.00 94.25 93 SER A N 1
ATOM 678 C CA . SER A 1 93 ? -0.846 -18.656 -9.407 1.00 94.25 93 SER A CA 1
ATOM 679 C C . SER A 1 93 ? -2.069 -18.197 -8.618 1.00 94.25 93 SER A C 1
ATOM 681 O O . SER A 1 93 ? -3.094 -17.910 -9.227 1.00 94.25 93 SER A O 1
ATOM 683 N N . THR A 1 94 ? -1.953 -18.080 -7.293 1.00 90.56 94 THR A N 1
ATOM 684 C CA . THR A 1 94 ? -2.992 -17.542 -6.401 1.00 90.56 94 THR A CA 1
ATOM 685 C C . THR A 1 94 ? -3.163 -16.029 -6.525 1.00 90.56 94 THR A C 1
ATOM 687 O O . THR A 1 94 ? -4.043 -15.461 -5.888 1.00 90.56 94 THR A O 1
ATOM 690 N N . GLY A 1 95 ? -2.371 -15.373 -7.380 1.00 94.31 95 GLY A N 1
ATOM 691 C CA . GLY A 1 95 ? -2.559 -13.966 -7.705 1.00 94.31 95 GLY A CA 1
ATOM 692 C C . GLY A 1 95 ? -1.706 -13.022 -6.874 1.00 94.31 95 GLY A C 1
ATOM 693 O O . GLY A 1 95 ? -2.137 -11.909 -6.610 1.00 94.31 95 GLY A O 1
ATOM 694 N N . PHE A 1 96 ? -0.499 -13.426 -6.486 1.00 95.62 96 PHE A N 1
ATOM 695 C CA . PHE A 1 96 ? 0.452 -12.547 -5.806 1.00 95.62 96 PHE A CA 1
ATOM 696 C C . PHE A 1 96 ? 1.814 -12.558 -6.498 1.00 95.62 96 PHE A C 1
ATOM 698 O O . PHE A 1 96 ? 2.254 -13.605 -6.983 1.00 95.62 96 PHE A O 1
ATOM 705 N N . ALA A 1 97 ? 2.496 -11.414 -6.523 1.00 96.94 97 ALA A N 1
ATOM 706 C CA . ALA A 1 97 ? 3.871 -11.314 -7.002 1.00 96.94 97 ALA A CA 1
ATOM 707 C C . ALA A 1 97 ? 4.677 -10.288 -6.198 1.00 96.94 97 ALA A C 1
ATOM 709 O O . ALA A 1 97 ? 4.193 -9.190 -5.938 1.00 96.94 97 ALA A O 1
ATOM 710 N N . ARG A 1 98 ? 5.916 -10.639 -5.845 1.00 95.44 98 ARG A N 1
ATOM 711 C CA . ARG A 1 98 ? 6.892 -9.754 -5.198 1.00 95.44 98 ARG A CA 1
ATOM 712 C C . ARG A 1 98 ? 7.815 -9.190 -6.265 1.00 95.44 98 ARG A C 1
ATOM 714 O O . ARG A 1 98 ? 8.503 -9.956 -6.949 1.00 95.44 98 ARG A O 1
ATOM 721 N N . VAL A 1 99 ? 7.819 -7.873 -6.398 1.00 96.25 99 VAL A N 1
ATOM 722 C CA . VAL A 1 99 ? 8.448 -7.168 -7.510 1.00 96.25 99 VAL A CA 1
ATOM 723 C C . VAL A 1 99 ? 9.161 -5.924 -6.993 1.00 96.25 99 VAL A C 1
ATOM 725 O O . VAL A 1 99 ? 8.554 -5.129 -6.296 1.00 96.25 99 VAL A O 1
ATOM 728 N N . GLY A 1 100 ? 10.433 -5.738 -7.330 1.00 95.50 100 GLY A N 1
ATOM 729 C CA . GLY A 1 100 ? 11.074 -4.424 -7.264 1.00 95.50 100 GLY A CA 1
ATOM 730 C C . GLY A 1 100 ? 10.873 -3.697 -8.588 1.00 95.50 100 GLY A C 1
ATOM 731 O O . GLY A 1 100 ? 10.908 -4.338 -9.637 1.00 95.50 100 GLY A O 1
ATOM 732 N N . GLU A 1 101 ? 10.654 -2.390 -8.576 1.00 95.38 101 GLU A N 1
ATOM 733 C CA . GLU A 1 101 ? 10.574 -1.618 -9.815 1.00 95.38 101 GLU A CA 1
ATOM 734 C C . GLU A 1 101 ? 11.085 -0.191 -9.654 1.00 95.38 101 GLU A C 1
ATOM 736 O O . GLU A 1 101 ? 11.058 0.367 -8.556 1.00 95.38 101 GLU A O 1
ATOM 741 N N . GLY A 1 102 ? 11.562 0.389 -10.754 1.00 95.50 102 GLY A N 1
ATOM 742 C CA . GLY A 1 102 ? 12.137 1.725 -10.737 1.00 95.50 102 GLY A CA 1
ATOM 743 C C . GLY A 1 102 ? 12.761 2.162 -12.056 1.00 95.50 102 GLY A C 1
ATOM 744 O O . GLY A 1 102 ? 12.696 1.470 -13.078 1.00 95.50 102 GLY A O 1
ATOM 745 N N . LEU A 1 103 ? 13.375 3.338 -11.989 1.00 95.94 103 LEU A N 1
ATOM 746 C CA . LEU A 1 103 ? 14.182 3.956 -13.029 1.00 95.94 103 LEU A CA 1
ATOM 747 C C . LEU A 1 103 ? 15.629 4.032 -12.539 1.00 95.94 103 LEU A C 1
ATOM 749 O O . LEU A 1 103 ? 15.923 4.691 -11.539 1.00 95.94 103 LEU A O 1
ATOM 753 N N . TYR A 1 104 ? 16.527 3.357 -13.245 1.00 93.69 104 TYR A N 1
ATOM 754 C CA . TYR A 1 104 ? 17.957 3.310 -12.928 1.00 93.69 104 TYR A CA 1
ATOM 755 C C . TYR A 1 104 ? 18.778 3.871 -14.093 1.00 93.69 104 TYR A C 1
ATOM 757 O O . TYR A 1 104 ? 18.230 4.474 -15.016 1.00 93.69 104 TYR A O 1
ATOM 765 N N . ASP A 1 105 ? 20.095 3.694 -14.069 1.00 91.56 105 ASP A N 1
ATOM 766 C CA . ASP A 1 105 ? 20.963 4.167 -15.145 1.00 91.56 105 ASP A CA 1
ATOM 767 C C . ASP A 1 105 ? 20.479 3.688 -16.532 1.00 91.56 105 ASP A C 1
ATOM 769 O O . ASP A 1 105 ? 20.048 2.538 -16.687 1.00 91.56 105 ASP A O 1
ATOM 773 N N . PRO A 1 106 ? 20.518 4.552 -17.564 1.00 93.50 106 PRO A N 1
ATOM 774 C CA . PRO A 1 106 ? 21.151 5.879 -17.599 1.00 93.50 106 PRO A CA 1
ATOM 775 C C . PRO A 1 106 ? 20.254 7.050 -17.149 1.00 93.50 106 PRO A C 1
ATOM 777 O O . PRO A 1 106 ? 20.663 8.201 -17.268 1.00 93.50 106 PRO A O 1
ATOM 780 N N . CYS A 1 107 ? 19.032 6.790 -16.677 1.00 93.06 107 CYS A N 1
ATOM 781 C CA . CYS A 1 107 ? 18.066 7.830 -16.309 1.00 93.06 107 CYS A CA 1
ATOM 782 C C . CYS A 1 107 ? 17.540 7.575 -14.889 1.00 93.06 107 CYS A C 1
ATOM 784 O O . CYS A 1 107 ? 16.417 7.086 -14.735 1.00 93.06 107 CYS A O 1
ATOM 786 N N . PRO A 1 108 ? 18.355 7.845 -13.851 1.00 89.38 108 PRO A N 1
ATOM 787 C CA . PRO A 1 108 ? 18.031 7.467 -12.484 1.00 89.38 108 PRO A CA 1
ATOM 788 C C . PRO A 1 108 ? 16.828 8.257 -11.956 1.00 89.38 108 PRO A C 1
ATOM 790 O O . PRO A 1 108 ? 16.809 9.485 -11.969 1.00 89.38 108 PRO A O 1
ATOM 793 N N . GLY A 1 109 ? 15.832 7.525 -11.462 1.00 88.50 109 GLY A N 1
ATOM 794 C CA . GLY A 1 109 ? 14.653 8.050 -10.765 1.00 88.50 109 GLY A CA 1
ATOM 795 C C . GLY A 1 109 ? 14.341 7.309 -9.461 1.00 88.50 109 GLY A C 1
ATOM 796 O O . GLY A 1 109 ? 13.364 7.634 -8.793 1.00 88.50 109 GLY A O 1
ATOM 797 N N . GLY A 1 110 ? 15.162 6.320 -9.091 1.00 90.69 110 GLY A N 1
ATOM 798 C CA . GLY A 1 110 ? 14.969 5.490 -7.905 1.00 90.69 110 GLY A CA 1
ATOM 799 C C . GLY A 1 110 ? 13.987 4.342 -8.136 1.00 90.69 110 GLY A C 1
ATOM 800 O O . GLY A 1 110 ? 13.499 4.114 -9.244 1.00 90.69 110 GLY A O 1
ATOM 801 N N . GLY A 1 111 ? 13.710 3.588 -7.076 1.00 90.75 111 GLY A N 1
ATOM 802 C CA . GLY A 1 111 ? 12.808 2.445 -7.128 1.00 90.75 111 GLY A CA 1
ATOM 803 C C . GLY A 1 111 ? 12.288 2.056 -5.754 1.00 90.75 111 GLY A C 1
ATOM 804 O O . GLY A 1 111 ? 12.707 2.599 -4.735 1.00 90.75 111 GLY A O 1
ATOM 805 N N . TYR A 1 112 ? 11.353 1.116 -5.733 1.00 89.38 112 TYR A N 1
ATOM 806 C CA . TYR A 1 112 ? 10.746 0.608 -4.508 1.00 89.38 112 TYR A CA 1
ATOM 807 C C . TYR A 1 112 ? 10.358 -0.864 -4.657 1.00 89.38 112 TYR A C 1
ATOM 809 O O . TYR A 1 112 ? 10.280 -1.418 -5.757 1.00 89.38 112 TYR A O 1
ATOM 817 N N . SER A 1 113 ? 10.122 -1.514 -3.519 1.00 90.81 113 SER A N 1
ATOM 818 C CA . SER A 1 113 ? 9.566 -2.861 -3.452 1.00 90.81 113 SER A CA 1
ATOM 819 C C . SER A 1 113 ? 8.044 -2.784 -3.504 1.00 90.81 113 SER A C 1
ATOM 821 O O . SER A 1 113 ? 7.410 -2.059 -2.742 1.00 90.81 113 SER A O 1
ATOM 823 N N . GLN A 1 114 ? 7.425 -3.592 -4.352 1.00 91.94 114 GLN A N 1
ATOM 824 C CA . GLN A 1 114 ? 5.985 -3.688 -4.527 1.00 91.94 114 GLN A CA 1
ATOM 825 C C . GLN A 1 114 ? 5.534 -5.144 -4.409 1.00 91.94 114 GLN A C 1
ATOM 827 O O . GLN A 1 114 ? 6.138 -6.068 -4.959 1.00 91.94 114 GLN A O 1
ATOM 832 N N . ILE A 1 115 ? 4.412 -5.354 -3.727 1.00 92.56 115 ILE A N 1
ATOM 833 C CA . ILE A 1 115 ? 3.662 -6.602 -3.845 1.00 92.56 115 ILE A CA 1
ATOM 834 C C . ILE A 1 115 ? 2.431 -6.325 -4.702 1.00 92.56 115 ILE A C 1
ATOM 836 O O . ILE A 1 115 ? 1.604 -5.462 -4.396 1.00 92.56 115 ILE A O 1
ATOM 840 N N . TYR A 1 116 ? 2.351 -7.043 -5.816 1.00 94.12 116 TYR A N 1
ATOM 841 C CA . TYR A 1 116 ? 1.239 -6.999 -6.749 1.00 94.12 116 TYR A CA 1
ATOM 842 C C . TYR A 1 116 ? 0.223 -8.074 -6.402 1.00 94.12 116 TYR A C 1
ATOM 844 O O . TYR A 1 116 ? 0.586 -9.214 -6.105 1.00 94.12 116 TYR A O 1
ATOM 852 N N . VAL A 1 117 ? -1.055 -7.714 -6.498 1.00 92.12 117 VAL A N 1
ATOM 853 C CA . VAL A 1 117 ? -2.180 -8.620 -6.254 1.00 92.12 117 VAL A CA 1
ATOM 854 C C . VAL A 1 117 ? -3.047 -8.720 -7.502 1.00 92.12 117 VAL A C 1
ATOM 856 O O . VAL A 1 117 ? -3.291 -7.721 -8.179 1.00 92.12 117 VAL A O 1
ATOM 859 N N . LYS A 1 118 ? -3.532 -9.919 -7.813 1.00 92.94 118 LYS A N 1
ATOM 860 C CA . LYS A 1 118 ? -4.466 -10.181 -8.903 1.00 92.94 118 LYS A CA 1
ATOM 861 C C . LYS A 1 118 ? -5.865 -10.344 -8.322 1.00 92.94 118 LYS A C 1
ATOM 863 O O . LYS A 1 118 ? -6.135 -11.310 -7.613 1.00 92.94 118 LYS A O 1
ATOM 868 N N . ARG A 1 119 ? -6.758 -9.407 -8.630 1.00 84.62 119 ARG A N 1
ATOM 869 C CA . ARG A 1 119 ? -8.178 -9.446 -8.246 1.00 84.62 119 ARG A CA 1
ATOM 870 C C . ARG A 1 119 ? -9.014 -9.289 -9.508 1.00 84.62 119 ARG A C 1
ATOM 872 O O . ARG A 1 119 ? -8.662 -8.485 -10.368 1.00 84.62 119 ARG A O 1
ATOM 879 N N . ASP A 1 120 ? -10.052 -10.108 -9.647 1.00 85.81 120 ASP A N 1
ATOM 880 C CA . ASP A 1 120 ? -10.970 -10.081 -10.796 1.00 85.81 120 ASP A CA 1
ATOM 881 C C . ASP A 1 120 ? -10.247 -10.156 -12.152 1.00 85.81 120 ASP A C 1
ATOM 883 O O . ASP A 1 120 ? -10.566 -9.463 -13.111 1.00 85.81 120 ASP A O 1
ATOM 887 N N . GLY A 1 121 ? -9.191 -10.973 -12.221 1.00 86.50 121 GLY A N 1
ATOM 888 C CA . GLY A 1 121 ? -8.390 -11.144 -13.435 1.00 86.50 121 GLY A CA 1
ATOM 889 C C . GLY A 1 121 ? -7.324 -10.066 -13.675 1.00 86.50 121 GLY A C 1
ATOM 890 O O . GLY A 1 121 ? -6.422 -10.300 -14.482 1.00 86.50 121 GLY A O 1
ATOM 891 N N . THR A 1 122 ? -7.340 -8.953 -12.942 1.00 90.44 122 THR A N 1
ATOM 892 C CA . THR A 1 122 ? -6.437 -7.811 -13.150 1.00 90.44 122 THR A CA 1
ATOM 893 C C . THR A 1 122 ? -5.377 -7.707 -12.056 1.00 90.44 122 THR A C 1
ATOM 895 O O . THR A 1 122 ? -5.677 -7.796 -10.867 1.00 90.44 122 THR A O 1
ATOM 898 N N . TRP A 1 123 ? -4.128 -7.475 -12.457 1.00 93.69 123 TRP A N 1
ATOM 899 C CA . TRP A 1 123 ? -3.033 -7.156 -11.541 1.00 93.69 123 TRP A CA 1
ATOM 900 C C . TRP A 1 123 ? -3.097 -5.694 -11.101 1.00 93.69 123 TRP A C 1
ATOM 902 O O . TRP A 1 123 ? -3.297 -4.800 -11.922 1.00 93.69 123 TRP A O 1
ATOM 912 N N . ARG A 1 124 ? -2.924 -5.446 -9.803 1.00 87.69 124 ARG A N 1
ATOM 913 C CA . ARG A 1 124 ? -2.925 -4.110 -9.197 1.00 87.69 124 ARG A CA 1
ATOM 914 C C . ARG A 1 124 ? -1.780 -3.983 -8.199 1.00 87.69 124 ARG A C 1
ATOM 916 O O . ARG A 1 124 ? -1.413 -4.976 -7.571 1.00 87.69 124 ARG A O 1
ATOM 923 N N . ALA A 1 125 ? -1.262 -2.765 -8.042 1.00 84.50 125 ALA A N 1
ATOM 924 C CA . ALA A 1 125 ? -0.374 -2.361 -6.951 1.00 84.50 125 ALA A CA 1
ATOM 925 C C . ALA A 1 125 ? -1.198 -1.608 -5.902 1.00 84.50 125 ALA A C 1
ATOM 927 O O . ALA A 1 125 ? -1.466 -0.418 -6.078 1.00 84.50 125 ALA A O 1
ATOM 928 N N . PRO A 1 126 ? -1.650 -2.261 -4.821 1.00 78.19 126 PRO A N 1
ATOM 929 C CA . PRO A 1 126 ? -2.166 -1.527 -3.681 1.00 78.19 126 PRO A CA 1
ATOM 930 C C . PRO A 1 126 ? -1.048 -0.641 -3.137 1.00 78.19 126 PRO A C 1
ATOM 932 O O . PRO A 1 126 ? 0.051 -1.139 -2.888 1.00 78.19 126 PRO A O 1
ATOM 935 N N . ARG A 1 127 ? -1.333 0.650 -2.938 1.00 74.50 127 ARG A N 1
ATOM 936 C CA . ARG A 1 127 ? -0.359 1.619 -2.410 1.00 74.50 127 ARG A CA 1
ATOM 937 C C . ARG A 1 127 ? 0.274 1.126 -1.111 1.00 74.50 127 ARG A C 1
ATOM 939 O O . ARG A 1 127 ? 1.484 1.151 -0.986 1.00 74.50 127 ARG A O 1
ATOM 946 N N . ALA A 1 128 ? -0.546 0.582 -0.215 1.00 69.88 128 ALA A N 1
ATOM 947 C CA . ALA A 1 128 ? -0.118 -0.015 1.045 1.00 69.88 128 ALA A CA 1
ATOM 948 C C . ALA A 1 128 ? 0.945 -1.122 0.880 1.00 69.88 128 ALA A C 1
ATOM 950 O O . ALA A 1 128 ? 1.789 -1.313 1.742 1.00 69.88 128 ALA A O 1
ATOM 951 N N . LEU A 1 129 ? 0.926 -1.856 -0.237 1.00 79.81 129 LEU A N 1
ATOM 952 C CA . LEU A 1 129 ? 1.888 -2.917 -0.528 1.00 79.81 129 LEU A CA 1
ATOM 953 C C . LEU A 1 129 ? 3.126 -2.428 -1.303 1.00 79.81 129 LEU A C 1
ATOM 955 O O . LEU A 1 129 ? 3.971 -3.255 -1.662 1.00 79.81 129 LEU A O 1
ATOM 959 N N . GLY A 1 130 ? 3.247 -1.125 -1.555 1.00 83.81 130 GLY A N 1
ATOM 960 C CA . GLY A 1 130 ? 4.440 -0.4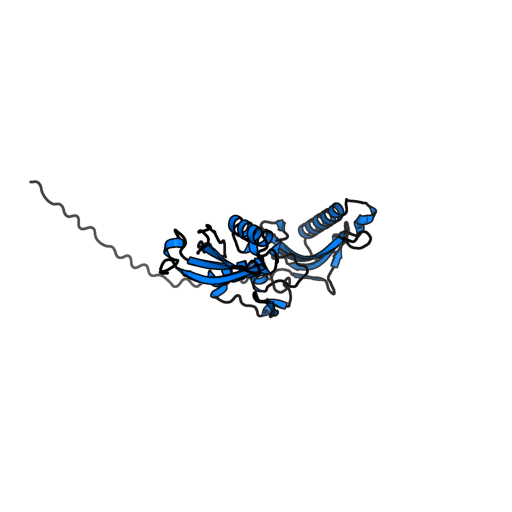73 -2.092 1.00 83.81 130 GLY A CA 1
ATOM 961 C C . GLY A 1 130 ? 5.233 0.198 -0.980 1.00 83.81 130 GLY A C 1
ATOM 962 O O . GLY A 1 130 ? 4.670 0.978 -0.222 1.00 83.81 130 GLY A O 1
ATOM 963 N N . SER A 1 131 ? 6.520 -0.115 -0.858 1.00 79.31 131 SER A N 1
ATOM 964 C CA . SER A 1 131 ? 7.370 0.413 0.211 1.00 79.31 131 SER A CA 1
ATOM 965 C C . SER A 1 131 ? 8.848 0.374 -0.179 1.00 79.31 131 SER A C 1
ATOM 967 O O . SER A 1 131 ? 9.275 -0.491 -0.948 1.00 79.31 131 SER A O 1
ATOM 969 N N . GLN A 1 132 ? 9.635 1.301 0.363 1.00 80.56 132 GLN A N 1
ATOM 970 C CA . GLN A 1 132 ? 11.099 1.189 0.381 1.00 80.56 132 GLN A CA 1
ATOM 971 C C . GLN A 1 132 ? 11.573 0.318 1.558 1.00 80.56 132 GLN A C 1
ATOM 973 O O . GLN A 1 132 ? 12.594 -0.352 1.451 1.00 80.56 132 GLN A O 1
ATOM 978 N N . GLU A 1 133 ? 10.763 0.246 2.617 1.00 76.94 133 GLU A N 1
ATOM 979 C CA . GLU A 1 133 ? 11.009 -0.507 3.848 1.00 76.94 133 GLU A CA 1
ATOM 980 C C . GLU A 1 133 ? 10.243 -1.839 3.905 1.00 76.94 133 GLU A C 1
ATOM 982 O O . GLU A 1 133 ? 9.322 -2.104 3.118 1.00 76.94 133 GLU A O 1
ATOM 987 N N . ILE A 1 134 ? 10.593 -2.677 4.885 1.00 79.94 134 ILE A N 1
ATOM 988 C CA . ILE A 1 134 ? 9.860 -3.907 5.218 1.00 79.94 134 ILE A CA 1
ATOM 989 C C . ILE A 1 134 ? 8.416 -3.563 5.632 1.00 79.94 134 ILE A C 1
ATOM 991 O O . ILE A 1 134 ? 8.166 -2.587 6.331 1.00 79.94 134 ILE A O 1
ATOM 995 N N . ARG A 1 135 ? 7.441 -4.376 5.207 1.00 82.50 135 ARG A N 1
ATOM 996 C CA . ARG A 1 135 ? 6.011 -4.150 5.492 1.00 82.50 135 ARG A CA 1
ATOM 997 C C . ARG A 1 135 ? 5.608 -4.668 6.871 1.00 82.50 135 ARG A C 1
ATOM 999 O O . ARG A 1 135 ? 6.170 -5.657 7.349 1.00 82.50 135 ARG A O 1
ATOM 1006 N N . SER A 1 136 ? 4.560 -4.086 7.452 1.00 79.31 136 SER A N 1
ATOM 1007 C CA . SER A 1 136 ? 4.001 -4.597 8.704 1.00 79.31 136 SER A CA 1
ATOM 1008 C C . SER A 1 136 ? 3.395 -5.999 8.544 1.00 79.31 136 SER A C 1
ATOM 1010 O O . SER A 1 136 ? 2.910 -6.381 7.473 1.00 79.31 136 SER A O 1
ATOM 1012 N N . CYS A 1 137 ? 3.440 -6.801 9.604 1.00 81.62 137 CYS A N 1
ATOM 1013 C CA . CYS A 1 137 ? 2.928 -8.168 9.617 1.00 81.62 137 CYS A CA 1
ATOM 1014 C C . CYS A 1 137 ? 1.405 -8.191 9.447 1.00 81.62 137 CYS A C 1
ATOM 1016 O O . CYS A 1 137 ? 0.872 -8.992 8.676 1.00 81.62 137 CYS A O 1
ATOM 1018 N N . SER A 1 138 ? 0.729 -7.253 10.111 1.00 74.25 138 SER A N 1
ATOM 1019 C CA . SER A 1 138 ? -0.711 -7.008 10.043 1.00 74.25 138 SER A CA 1
ATOM 1020 C C . SER A 1 138 ? -1.204 -6.832 8.615 1.00 74.25 138 SER A C 1
ATOM 1022 O O . SER A 1 138 ? -2.151 -7.487 8.190 1.00 74.25 138 SER A O 1
ATOM 1024 N N . LEU A 1 139 ? -0.513 -5.993 7.845 1.00 75.62 139 LEU A N 1
ATOM 1025 C CA . LEU A 1 139 ? -0.845 -5.666 6.477 1.00 75.62 139 LEU A CA 1
ATOM 1026 C C . LEU A 1 139 ? -0.693 -6.885 5.582 1.00 75.62 139 LEU A C 1
ATOM 1028 O O . LEU A 1 139 ? -1.571 -7.199 4.777 1.00 75.62 139 LEU A O 1
ATOM 1032 N N . GLN A 1 140 ? 0.452 -7.553 5.703 1.00 82.12 140 GLN A N 1
ATOM 1033 C CA . GLN A 1 140 ? 0.748 -8.728 4.903 1.00 82.12 140 GLN A CA 1
ATOM 1034 C C . GLN A 1 140 ? -0.290 -9.825 5.178 1.00 82.12 140 GLN A C 1
ATOM 1036 O O . GLN A 1 140 ? -0.836 -10.416 4.246 1.00 82.12 140 GLN A O 1
ATOM 1041 N N . ALA A 1 141 ? -0.639 -10.057 6.443 1.00 78.38 141 ALA A N 1
ATOM 1042 C CA . ALA A 1 141 ? -1.669 -11.016 6.819 1.00 78.38 141 ALA A CA 1
ATOM 1043 C C . ALA A 1 141 ? -3.091 -10.574 6.410 1.00 78.38 141 ALA A C 1
ATOM 1045 O O . ALA A 1 141 ? -3.850 -11.403 5.913 1.00 78.38 141 ALA A O 1
ATOM 1046 N N . TRP A 1 142 ? -3.434 -9.283 6.488 1.00 73.44 142 TRP A N 1
ATOM 1047 C CA . TRP A 1 142 ? -4.720 -8.743 6.015 1.00 73.44 142 TRP A CA 1
ATOM 1048 C C . TRP A 1 142 ? -4.927 -8.959 4.512 1.00 73.44 142 TRP A C 1
ATOM 1050 O O . TRP A 1 142 ? -6.009 -9.349 4.071 1.00 73.44 142 TRP A O 1
ATOM 1060 N N . PHE A 1 143 ? -3.877 -8.772 3.706 1.00 75.69 143 PHE A N 1
ATOM 1061 C CA . PHE A 1 143 ? -3.923 -9.083 2.275 1.00 75.69 143 PHE A CA 1
ATOM 1062 C C . PHE A 1 143 ? -3.925 -10.592 1.981 1.00 75.69 143 PHE A C 1
ATOM 1064 O O . PHE A 1 143 ? -4.130 -10.976 0.824 1.00 75.69 143 PHE A O 1
ATOM 1071 N N . GLY A 1 144 ? -3.713 -11.433 2.998 1.00 79.06 144 GLY A N 1
ATOM 1072 C CA . GLY A 1 144 ? -3.576 -12.879 2.867 1.00 79.06 144 GLY A CA 1
ATOM 1073 C C . GLY A 1 144 ? -2.351 -13.260 2.042 1.00 79.06 144 GLY A C 1
ATOM 1074 O O . GLY A 1 144 ? -2.445 -14.138 1.183 1.00 79.06 144 GLY A O 1
ATOM 1075 N N . LEU A 1 145 ? -1.230 -12.553 2.226 1.00 85.44 145 LEU A N 1
ATOM 1076 C CA . LEU A 1 145 ? -0.031 -12.792 1.434 1.00 85.44 145 LEU A CA 1
ATOM 1077 C C . LEU A 1 145 ? 0.527 -14.200 1.697 1.00 85.44 145 LEU A C 1
ATOM 1079 O O . LEU A 1 145 ? 0.829 -14.546 2.838 1.00 85.44 145 LEU A O 1
ATOM 1083 N N . PRO A 1 146 ? 0.747 -15.019 0.654 1.00 87.12 146 PRO A N 1
ATOM 1084 C CA . PRO A 1 146 ? 1.438 -16.288 0.821 1.00 87.12 146 PRO A CA 1
ATOM 1085 C C . PRO A 1 146 ? 2.872 -16.059 1.309 1.00 87.12 146 PRO A C 1
ATOM 1087 O O . PRO A 1 146 ? 3.559 -15.169 0.801 1.00 87.12 146 PRO A O 1
ATOM 1090 N N . LEU A 1 147 ? 3.373 -16.928 2.195 1.00 86.50 147 LEU A N 1
ATOM 1091 C CA . LEU A 1 147 ? 4.748 -16.851 2.723 1.00 86.50 147 LEU A CA 1
ATOM 1092 C C . LEU A 1 147 ? 5.825 -16.782 1.631 1.00 86.50 147 LEU A C 1
ATOM 1094 O O . LEU A 1 147 ? 6.870 -16.174 1.827 1.00 86.50 147 LEU A O 1
ATOM 1098 N N . ALA A 1 148 ? 5.573 -17.385 0.467 1.00 88.06 148 ALA A N 1
ATOM 1099 C CA . ALA A 1 148 ? 6.495 -17.343 -0.667 1.00 88.06 148 ALA A CA 1
ATOM 1100 C C . ALA A 1 148 ? 6.670 -15.932 -1.273 1.00 88.06 148 ALA A C 1
ATOM 1102 O O . ALA A 1 148 ? 7.682 -15.662 -1.925 1.00 88.06 148 ALA A O 1
ATOM 1103 N N . VAL A 1 149 ? 5.680 -15.052 -1.101 1.00 90.25 149 VAL A N 1
ATOM 1104 C CA . VAL A 1 149 ? 5.660 -13.680 -1.640 1.00 90.25 149 VAL A CA 1
ATOM 1105 C C . VAL A 1 149 ? 5.967 -12.649 -0.565 1.00 90.25 149 VAL A C 1
ATOM 1107 O O . VAL A 1 149 ? 6.602 -11.638 -0.864 1.00 90.25 149 VAL A O 1
ATOM 1110 N N . ALA A 1 150 ? 5.517 -12.904 0.659 1.00 86.62 150 ALA A N 1
ATOM 1111 C CA . ALA A 1 150 ? 5.744 -12.039 1.799 1.00 86.62 150 ALA A CA 1
ATOM 1112 C C . ALA A 1 150 ? 7.235 -11.802 2.086 1.00 86.62 150 ALA A C 1
ATOM 1114 O O . ALA A 1 150 ? 8.133 -12.510 1.609 1.00 86.62 150 ALA A O 1
ATOM 1115 N N . ASP A 1 151 ? 7.504 -10.778 2.885 1.00 78.94 151 ASP A N 1
ATOM 1116 C CA . ASP A 1 151 ? 8.809 -10.614 3.504 1.00 78.94 151 ASP A CA 1
ATOM 1117 C C . ASP A 1 151 ? 9.023 -11.717 4.556 1.00 78.94 151 ASP A C 1
ATOM 1119 O O . ASP A 1 151 ? 8.093 -12.131 5.244 1.00 78.94 151 ASP A O 1
ATOM 1123 N N . ARG A 1 152 ? 10.249 -12.257 4.660 1.00 82.62 152 ARG A N 1
ATOM 1124 C CA . ARG A 1 152 ? 10.565 -13.285 5.680 1.00 82.62 152 ARG A CA 1
ATOM 1125 C C . ARG A 1 152 ? 10.353 -12.738 7.091 1.00 82.62 152 ARG A C 1
ATOM 1127 O O . ARG A 1 152 ? 9.952 -13.467 7.998 1.00 82.62 152 ARG A O 1
ATOM 1134 N N . THR A 1 153 ? 10.651 -11.456 7.226 1.00 87.38 153 THR A N 1
ATOM 1135 C CA . THR A 1 153 ? 10.499 -10.632 8.410 1.00 87.38 153 THR A CA 1
ATOM 1136 C C . THR A 1 153 ? 9.521 -9.507 8.121 1.00 87.38 153 THR A C 1
ATOM 1138 O O . THR A 1 153 ? 9.384 -9.083 6.976 1.00 87.38 153 THR A O 1
ATOM 1141 N N . CYS A 1 154 ? 8.850 -9.015 9.144 1.00 85.00 154 CYS A N 1
ATOM 1142 C CA . CYS A 1 154 ? 7.882 -7.937 9.052 1.00 85.00 154 CYS A CA 1
ATOM 1143 C C . CYS A 1 154 ? 7.945 -7.093 10.319 1.00 85.00 154 CYS A C 1
ATOM 1145 O O . CYS A 1 154 ? 8.370 -7.589 11.360 1.00 85.00 154 CYS A O 1
ATOM 1147 N N . TYR A 1 155 ? 7.531 -5.832 10.247 1.00 83.69 155 TYR A N 1
ATOM 1148 C CA . TYR A 1 155 ? 7.361 -5.050 11.468 1.00 83.69 155 TYR A CA 1
ATOM 1149 C C . TYR A 1 155 ? 6.046 -5.429 12.151 1.00 83.69 155 TYR A C 1
ATOM 1151 O O . TYR A 1 155 ? 5.022 -5.592 11.489 1.00 83.69 155 TYR A O 1
ATOM 1159 N N . SER A 1 156 ? 6.036 -5.560 13.470 1.00 79.69 156 SER A N 1
ATOM 1160 C CA . SER A 1 156 ? 4.802 -5.450 14.232 1.00 79.69 156 SER A CA 1
ATOM 1161 C C . SER A 1 156 ? 4.199 -4.069 13.973 1.00 79.69 156 SER A C 1
ATOM 1163 O O . SER A 1 156 ? 4.887 -3.146 13.531 1.00 79.69 156 SER A O 1
ATOM 1165 N N . ASP A 1 157 ? 2.923 -3.892 14.291 1.00 69.94 157 ASP A N 1
ATOM 1166 C CA . ASP A 1 157 ? 2.283 -2.574 14.177 1.00 69.94 157 ASP A CA 1
ATOM 1167 C C . ASP A 1 157 ? 2.834 -1.538 15.163 1.00 69.94 157 ASP A C 1
ATOM 1169 O O . ASP A 1 157 ? 2.414 -0.387 15.149 1.00 69.94 157 ASP A O 1
ATOM 1173 N N . PHE A 1 158 ? 3.796 -1.944 15.994 1.00 70.25 158 PHE A N 1
ATOM 1174 C CA . PHE A 1 158 ? 4.506 -1.110 16.953 1.00 70.25 158 PHE A CA 1
ATOM 1175 C C . PHE A 1 158 ? 6.023 -1.074 16.684 1.00 70.25 158 PHE A C 1
ATOM 1177 O O . PHE A 1 158 ? 6.792 -0.676 17.553 1.00 70.25 158 PHE A O 1
ATOM 1184 N N . GLY A 1 159 ? 6.468 -1.497 15.493 1.00 72.25 159 GLY A N 1
ATOM 1185 C CA . GLY A 1 159 ? 7.850 -1.324 15.026 1.00 72.25 159 GLY A CA 1
ATOM 1186 C C . GLY A 1 159 ? 8.840 -2.430 15.408 1.00 72.25 159 GLY A C 1
ATOM 1187 O O . GLY A 1 159 ? 10.018 -2.345 15.062 1.00 72.25 159 GLY A O 1
ATOM 1188 N N . GLU A 1 160 ? 8.402 -3.501 16.069 1.00 80.12 160 GLU A N 1
ATOM 1189 C CA . GLU A 1 160 ? 9.275 -4.641 16.387 1.00 80.12 160 GLU A CA 1
ATOM 1190 C C . GLU A 1 160 ? 9.479 -5.535 15.164 1.00 80.12 160 GLU A C 1
ATOM 1192 O O . GLU A 1 160 ? 8.548 -5.777 14.408 1.00 80.12 160 GLU A O 1
ATOM 1197 N N . ASN A 1 161 ? 10.669 -6.092 14.962 1.00 84.56 161 ASN A N 1
ATOM 1198 C CA . ASN A 1 161 ? 10.897 -7.006 13.846 1.00 84.56 161 ASN A CA 1
ATOM 1199 C C . ASN A 1 161 ? 10.468 -8.439 14.216 1.00 84.56 161 ASN A C 1
ATOM 1201 O O . ASN A 1 161 ? 11.020 -9.042 15.135 1.00 84.56 161 ASN A O 1
ATOM 1205 N N . LEU A 1 162 ? 9.495 -8.989 13.493 1.00 84.50 162 LEU A N 1
ATOM 1206 C CA . LEU A 1 162 ? 8.920 -10.315 13.708 1.00 84.50 162 LEU A CA 1
ATOM 1207 C C . LEU A 1 162 ? 9.134 -11.216 12.488 1.00 84.50 162 LEU A C 1
ATOM 1209 O O . LEU A 1 162 ? 9.243 -10.760 11.350 1.00 84.50 162 LEU A O 1
ATOM 1213 N N . ALA A 1 163 ? 9.129 -12.532 12.700 1.00 86.12 163 ALA A N 1
ATOM 1214 C CA . ALA A 1 163 ? 9.078 -13.488 11.599 1.00 86.12 163 ALA A CA 1
ATOM 1215 C C . ALA A 1 163 ? 7.643 -13.603 11.062 1.00 86.12 163 ALA A C 1
ATOM 1217 O O . ALA A 1 163 ? 6.732 -13.996 11.789 1.00 86.12 163 ALA A O 1
ATOM 1218 N N . TYR A 1 164 ? 7.441 -13.348 9.766 1.00 81.62 164 TYR A N 1
ATOM 1219 C CA . TYR A 1 164 ? 6.096 -13.372 9.178 1.00 81.62 164 TYR A CA 1
ATOM 1220 C C . TYR A 1 164 ? 5.469 -14.774 9.185 1.00 81.62 164 TYR A C 1
ATOM 1222 O O . TYR A 1 164 ? 4.269 -14.931 9.367 1.00 81.62 164 TYR A O 1
ATOM 1230 N N . ARG A 1 165 ? 6.286 -15.828 9.052 1.00 78.31 165 ARG A N 1
ATOM 1231 C CA . ARG A 1 165 ? 5.807 -17.225 9.035 1.00 78.31 165 ARG A CA 1
ATOM 1232 C C . ARG A 1 165 ? 5.110 -17.671 10.320 1.00 78.31 165 ARG A C 1
ATOM 1234 O O . ARG A 1 165 ? 4.323 -18.605 10.278 1.00 78.31 165 ARG A O 1
ATOM 1241 N N . THR A 1 166 ? 5.480 -17.069 11.445 1.00 68.31 166 THR A N 1
ATOM 1242 C CA . THR A 1 166 ? 4.924 -17.364 12.771 1.00 68.31 166 THR A CA 1
ATOM 1243 C C . THR A 1 166 ? 3.927 -16.298 13.195 1.00 68.31 166 THR A C 1
ATOM 1245 O O . THR A 1 166 ? 3.447 -16.327 14.322 1.00 68.31 166 THR A O 1
ATOM 1248 N N . TYR A 1 167 ? 3.669 -15.322 12.326 1.00 66.75 167 TYR A N 1
ATOM 1249 C CA . TYR A 1 167 ? 2.760 -14.248 12.630 1.00 66.75 167 TYR A CA 1
ATOM 1250 C C . TYR A 1 167 ? 1.332 -14.726 12.416 1.00 66.75 167 TYR A C 1
ATOM 1252 O O . TYR A 1 167 ? 0.827 -14.790 11.294 1.00 66.75 167 TYR A O 1
ATOM 1260 N N . GLU A 1 168 ? 0.687 -15.065 13.517 1.00 65.44 168 GLU A N 1
ATOM 1261 C CA . GLU A 1 168 ? -0.761 -15.116 13.569 1.00 65.44 168 GLU A CA 1
ATOM 1262 C C . GLU A 1 168 ? -1.265 -13.695 13.777 1.00 65.44 168 GLU A C 1
ATOM 1264 O O . GLU A 1 168 ? -0.653 -12.924 14.510 1.00 65.44 168 GLU A O 1
ATOM 1269 N N . LEU A 1 169 ? -2.367 -13.341 13.123 1.00 61.69 169 LEU A N 1
ATOM 1270 C CA . LEU A 1 169 ? -3.106 -12.140 13.486 1.00 61.69 169 LEU A CA 1
ATOM 1271 C C . LEU A 1 169 ? -3.627 -12.364 14.917 1.00 61.69 169 LEU A C 1
ATOM 1273 O O . LEU A 1 169 ? -4.434 -13.283 15.085 1.00 61.69 169 LEU A O 1
ATOM 1277 N N . PRO A 1 170 ? -3.200 -11.593 15.939 1.00 57.22 170 PRO A N 1
ATOM 1278 C CA . PRO A 1 170 ? -3.849 -11.578 17.239 1.00 57.22 170 PRO A CA 1
ATOM 1279 C C . PRO A 1 170 ? -5.381 -11.645 17.124 1.00 57.22 170 PRO A C 1
ATOM 1281 O O . PRO A 1 170 ? -5.959 -11.033 16.232 1.00 57.22 170 PRO A O 1
ATOM 1284 N N . ALA A 1 171 ? -6.076 -12.394 17.984 1.00 53.25 171 ALA A N 1
ATOM 1285 C CA . ALA A 1 171 ? -7.538 -12.539 17.884 1.00 53.25 171 ALA A CA 1
ATOM 1286 C C . ALA A 1 171 ? -8.276 -11.177 17.937 1.00 53.25 171 ALA A C 1
ATOM 1288 O O . ALA A 1 171 ? -9.347 -10.996 17.342 1.00 53.25 171 ALA A O 1
ATOM 1289 N N . ASP A 1 172 ? -7.655 -10.191 18.587 1.00 49.50 172 ASP A N 1
ATOM 1290 C CA . ASP A 1 172 ? -8.051 -8.790 18.655 1.00 49.50 172 ASP A CA 1
ATOM 1291 C C . ASP A 1 172 ? -7.854 -8.002 17.349 1.00 49.50 172 ASP A C 1
ATOM 1293 O O . ASP A 1 172 ? -8.409 -6.914 17.239 1.00 49.50 172 ASP A O 1
ATOM 1297 N N . PHE A 1 173 ? -7.227 -8.549 16.303 1.00 46.59 173 PHE A N 1
ATOM 1298 C CA . PHE A 1 173 ? -7.238 -7.967 14.948 1.00 46.59 173 PHE A CA 1
ATOM 1299 C C . PHE A 1 173 ? -8.634 -7.750 14.377 1.00 46.59 173 PHE A C 1
ATOM 1301 O O . PHE A 1 173 ? -8.842 -6.924 13.488 1.00 46.59 173 PHE A O 1
ATOM 1308 N N . SER A 1 174 ? -9.589 -8.545 14.855 1.00 49.25 174 SER A N 1
ATOM 1309 C CA . SER A 1 174 ? -11.001 -8.417 14.515 1.00 49.25 174 SER A CA 1
ATOM 1310 C C . SER A 1 174 ? -11.719 -7.342 15.340 1.00 49.25 174 SER A C 1
ATOM 1312 O O . SER A 1 174 ? -12.864 -6.998 15.039 1.00 49.25 174 SER A O 1
ATOM 1314 N N . THR A 1 175 ? -11.070 -6.807 16.376 1.00 61.31 175 THR A N 1
ATOM 1315 C CA . THR A 1 175 ? -11.652 -5.814 17.277 1.00 61.31 175 THR A CA 1
ATOM 1316 C C . THR A 1 175 ? -11.428 -4.407 16.743 1.00 61.31 175 THR A C 1
ATOM 1318 O O . THR A 1 175 ? -10.444 -4.114 16.060 1.00 61.31 175 THR A O 1
ATOM 1321 N N . GLY A 1 176 ? -12.358 -3.505 17.068 1.00 66.31 176 GLY A N 1
ATOM 1322 C CA . GLY A 1 176 ? -12.200 -2.092 16.730 1.00 66.31 176 GLY A CA 1
ATOM 1323 C C . GLY A 1 176 ? -10.905 -1.509 17.307 1.00 66.31 176 GLY A C 1
ATOM 1324 O O . GLY A 1 176 ? -10.232 -0.727 16.652 1.00 66.31 176 GLY A O 1
ATOM 1325 N N . ASP A 1 177 ? -10.503 -1.927 18.499 1.00 71.88 177 ASP A N 1
ATOM 1326 C CA . ASP A 1 177 ? -9.424 -1.273 19.236 1.00 71.88 177 ASP A CA 1
ATOM 1327 C C . ASP A 1 177 ? -8.077 -1.431 18.539 1.00 71.88 177 ASP A C 1
ATOM 1329 O O . ASP A 1 177 ? -7.341 -0.457 18.364 1.00 71.88 177 ASP A O 1
ATOM 1333 N N . TYR A 1 178 ? -7.804 -2.644 18.062 1.00 71.31 178 TYR A N 1
ATOM 1334 C CA . TYR A 1 178 ? -6.626 -2.929 17.262 1.00 71.31 178 TYR A CA 1
ATOM 1335 C C . TYR A 1 178 ? -6.635 -2.121 15.965 1.00 71.31 178 TYR A C 1
ATOM 1337 O O . TYR A 1 178 ? -5.723 -1.342 15.701 1.00 71.31 178 TYR A O 1
ATOM 1345 N N . ALA A 1 179 ? -7.709 -2.227 15.178 1.00 70.56 179 ALA A N 1
ATOM 1346 C CA . ALA A 1 179 ? -7.780 -1.566 13.880 1.00 70.56 179 ALA A CA 1
ATOM 1347 C C . ALA A 1 179 ? -7.749 -0.024 13.979 1.00 70.56 179 ALA A C 1
ATOM 1349 O O . ALA A 1 179 ? -7.280 0.631 13.049 1.00 70.56 179 ALA A O 1
ATOM 1350 N N . ALA A 1 180 ? -8.184 0.565 15.097 1.00 77.38 180 ALA A N 1
ATOM 1351 C CA . ALA A 1 180 ? -8.021 1.992 15.357 1.00 77.38 180 ALA A CA 1
ATOM 1352 C C . ALA A 1 180 ? -6.552 2.349 15.629 1.00 77.38 180 ALA A C 1
ATOM 1354 O O . ALA A 1 180 ? -6.056 3.337 15.088 1.00 77.38 180 ALA A O 1
ATOM 1355 N N . ARG A 1 181 ? -5.844 1.546 16.436 1.00 77.44 181 ARG A N 1
ATOM 1356 C CA . ARG A 1 181 ? -4.413 1.745 16.727 1.00 77.44 181 ARG A CA 1
ATOM 1357 C C . ARG A 1 181 ? -3.561 1.623 15.470 1.00 77.44 181 ARG A C 1
ATOM 1359 O O . ARG A 1 181 ? -2.718 2.480 15.237 1.00 77.44 181 ARG A O 1
ATOM 1366 N N . VAL A 1 182 ? -3.841 0.633 14.622 1.00 73.06 182 VAL A N 1
ATOM 1367 C CA . VAL A 1 182 ? -3.148 0.478 13.334 1.00 73.06 182 VAL A CA 1
ATOM 1368 C C . VAL A 1 182 ? -3.415 1.656 12.415 1.00 73.06 182 VAL A C 1
ATOM 1370 O O . VAL A 1 182 ? -2.486 2.150 11.783 1.00 73.06 182 VAL A O 1
ATOM 1373 N N . LEU A 1 183 ? -4.660 2.139 12.343 1.00 77.62 183 LEU A N 1
ATOM 1374 C CA . LEU A 1 183 ? -4.985 3.334 11.567 1.00 77.62 183 LEU A CA 1
ATOM 1375 C C . LEU A 1 183 ? -4.172 4.546 12.045 1.00 77.62 183 LEU A C 1
ATOM 1377 O O . LEU A 1 183 ? -3.633 5.271 11.214 1.00 77.62 183 LEU A O 1
ATOM 1381 N N . ALA A 1 184 ? -4.075 4.750 13.357 1.00 81.94 184 ALA A N 1
ATOM 1382 C CA . ALA A 1 184 ? -3.335 5.859 13.946 1.00 81.94 184 ALA A CA 1
ATOM 1383 C C . ALA A 1 184 ? -1.823 5.755 13.670 1.00 81.94 184 ALA A C 1
ATOM 1385 O O . ALA A 1 184 ? -1.252 6.676 13.086 1.00 81.94 184 ALA A O 1
ATOM 1386 N N . ALA A 1 185 ? -1.213 4.598 13.951 1.00 76.56 185 ALA A N 1
ATOM 1387 C CA . ALA A 1 185 ? 0.193 4.324 13.636 1.00 76.56 185 ALA A CA 1
ATOM 1388 C C . ALA A 1 185 ? 0.486 4.488 12.134 1.00 76.56 185 ALA A C 1
ATOM 1390 O O . ALA A 1 185 ? 1.459 5.121 11.740 1.00 76.56 185 ALA A O 1
ATOM 1391 N N . SER A 1 186 ? -0.426 4.028 11.271 1.00 75.06 186 SER A N 1
ATOM 1392 C CA . SER A 1 186 ? -0.300 4.162 9.815 1.00 75.06 186 SER A CA 1
ATOM 1393 C C . SER A 1 186 ? -0.182 5.613 9.342 1.00 75.06 186 SER A C 1
ATOM 1395 O O . SER A 1 186 ? 0.502 5.866 8.347 1.00 75.06 186 SER A O 1
ATOM 1397 N N . PHE A 1 187 ? -0.883 6.543 10.001 1.00 78.06 187 PHE A N 1
ATOM 1398 C CA . PHE A 1 187 ? -0.790 7.975 9.711 1.00 78.06 187 PHE A CA 1
ATOM 1399 C C . PHE A 1 187 ? 0.492 8.576 10.264 1.00 78.06 187 PHE A C 1
ATOM 1401 O O . PHE A 1 187 ? 1.188 9.264 9.520 1.00 78.06 187 PHE A O 1
ATOM 1408 N N . GLN A 1 188 ? 0.821 8.268 11.518 1.00 79.00 188 GLN A N 1
ATOM 1409 C CA . GLN A 1 188 ? 2.045 8.737 12.160 1.00 79.00 188 GLN A CA 1
ATOM 1410 C C . GLN A 1 188 ? 3.292 8.357 11.348 1.00 79.00 188 GLN A C 1
ATOM 1412 O O . GLN A 1 188 ? 4.125 9.209 11.057 1.00 79.00 188 GLN A O 1
ATOM 1417 N N . ASP A 1 189 ? 3.357 7.114 10.874 1.00 69.38 189 ASP A N 1
ATOM 1418 C CA . ASP A 1 189 ? 4.518 6.585 10.154 1.00 69.38 189 ASP A CA 1
ATOM 1419 C C . ASP A 1 189 ? 4.503 6.909 8.646 1.00 69.38 189 ASP A C 1
ATOM 1421 O O . ASP A 1 189 ? 5.381 6.480 7.898 1.00 69.38 189 ASP A O 1
ATOM 1425 N N . GLY A 1 190 ? 3.477 7.611 8.145 1.00 66.69 190 GLY A N 1
ATOM 1426 C CA . GLY A 1 190 ? 3.381 7.999 6.729 1.00 66.69 190 GLY A CA 1
ATOM 1427 C C . GLY A 1 190 ? 3.308 6.822 5.742 1.00 66.69 190 GLY A C 1
ATOM 1428 O O . GLY A 1 190 ? 3.492 6.993 4.537 1.00 66.69 190 GLY A O 1
ATOM 1429 N N . THR A 1 191 ? 3.000 5.618 6.227 1.00 61.59 191 THR A N 1
ATOM 1430 C CA . THR A 1 191 ? 3.083 4.347 5.476 1.00 61.59 191 THR A CA 1
ATOM 1431 C C . THR A 1 191 ? 2.089 4.232 4.313 1.00 61.59 191 THR A C 1
ATOM 1433 O O . THR A 1 191 ? 2.157 3.302 3.510 1.00 61.59 191 THR A O 1
ATOM 1436 N N . GLY A 1 192 ? 1.104 5.134 4.224 1.00 60.34 192 GLY A N 1
ATOM 1437 C CA . GLY A 1 192 ? 0.017 5.055 3.242 1.00 60.34 192 GLY A CA 1
ATOM 1438 C C . GLY A 1 192 ? -0.971 3.907 3.495 1.00 60.34 192 GLY A C 1
ATOM 1439 O O . GLY A 1 192 ? -1.876 3.690 2.687 1.00 60.34 192 GLY A O 1
ATOM 1440 N N . LEU A 1 193 ? -0.829 3.193 4.618 1.00 60.72 193 LEU A N 1
ATOM 1441 C CA . LEU A 1 193 ? -1.688 2.080 5.028 1.00 60.72 193 LEU A CA 1
ATOM 1442 C C . LEU A 1 193 ? -3.103 2.527 5.394 1.00 60.72 193 LEU A C 1
ATOM 1444 O O . LEU A 1 193 ? -4.056 1.767 5.240 1.00 60.72 193 LEU A O 1
ATOM 1448 N N . ALA A 1 194 ? -3.257 3.775 5.823 1.00 63.69 194 ALA A N 1
ATOM 1449 C CA . ALA A 1 194 ? -4.519 4.357 6.255 1.00 63.69 194 ALA A CA 1
ATOM 1450 C C . ALA A 1 194 ? -5.705 4.138 5.300 1.00 63.69 194 ALA A C 1
ATOM 1452 O O . ALA A 1 194 ? -6.819 3.883 5.755 1.00 63.69 194 ALA A O 1
ATOM 1453 N N . ASP A 1 195 ? -5.470 4.205 3.985 1.00 62.78 195 ASP A N 1
ATOM 1454 C CA . ASP A 1 195 ? -6.519 4.035 2.970 1.00 62.78 195 ASP A CA 1
ATOM 1455 C C . ASP A 1 195 ? -7.039 2.585 2.895 1.00 62.78 195 ASP A C 1
ATOM 1457 O O . ASP A 1 195 ? -8.136 2.343 2.390 1.00 62.78 195 ASP A O 1
ATOM 1461 N N . ALA A 1 196 ? -6.252 1.613 3.373 1.00 61.97 196 ALA A N 1
ATOM 1462 C CA . ALA A 1 196 ? -6.670 0.219 3.500 1.00 61.97 196 ALA A CA 1
ATOM 1463 C C . ALA A 1 196 ? -7.452 -0.027 4.796 1.00 61.97 196 ALA A C 1
ATOM 1465 O O . ALA A 1 196 ? -8.330 -0.888 4.821 1.00 61.97 196 ALA A O 1
ATOM 1466 N N . TRP A 1 197 ? -7.154 0.746 5.845 1.00 65.06 197 TRP A N 1
ATOM 1467 C CA . TRP A 1 197 ? -7.762 0.580 7.160 1.00 65.06 197 TRP A CA 1
ATOM 1468 C C . TRP A 1 197 ? -9.039 1.386 7.331 1.00 65.06 197 TRP A C 1
ATOM 1470 O O . TRP A 1 197 ? -9.928 0.917 8.022 1.00 65.06 197 TRP A O 1
ATOM 1480 N N . ALA A 1 198 ? -9.192 2.554 6.706 1.00 70.00 198 ALA A N 1
ATOM 1481 C CA . ALA A 1 198 ? -10.357 3.413 6.899 1.00 70.00 198 ALA A CA 1
ATOM 1482 C C . ALA A 1 198 ? -11.068 3.765 5.588 1.00 70.00 198 ALA A C 1
ATOM 1484 O O . ALA A 1 198 ? -10.487 3.742 4.504 1.00 70.00 198 ALA A O 1
ATOM 1485 N N . ARG A 1 199 ? -12.357 4.129 5.661 1.00 72.62 199 ARG A N 1
ATOM 1486 C CA . ARG A 1 199 ? -13.036 4.667 4.474 1.00 72.62 199 ARG A CA 1
ATOM 1487 C C . ARG A 1 199 ? -12.400 5.989 4.072 1.00 72.62 199 ARG A C 1
ATOM 1489 O O . ARG A 1 199 ? -11.960 6.766 4.914 1.00 72.62 199 ARG A O 1
ATOM 1496 N N . ARG A 1 200 ? -12.470 6.285 2.776 1.00 76.56 200 ARG A N 1
ATOM 1497 C CA . ARG A 1 200 ? -11.874 7.479 2.171 1.00 76.56 200 ARG A CA 1
ATOM 1498 C C . ARG A 1 200 ? -12.134 8.791 2.937 1.00 76.56 200 ARG A C 1
ATOM 1500 O O . ARG A 1 200 ? -11.158 9.479 3.187 1.00 76.56 200 ARG A O 1
ATOM 1507 N N . PRO A 1 201 ? -13.355 9.120 3.415 1.00 79.06 201 PRO A N 1
ATOM 1508 C CA . PRO A 1 201 ? -13.566 10.356 4.179 1.00 79.06 201 PRO A CA 1
ATOM 1509 C C . PRO A 1 201 ? -12.760 10.433 5.484 1.00 79.06 201 PRO A C 1
ATOM 1511 O O . PRO A 1 201 ? -12.327 11.512 5.881 1.00 79.06 201 PRO A O 1
ATOM 1514 N N . VAL A 1 202 ? -12.542 9.289 6.138 1.00 77.44 202 VAL A N 1
ATOM 1515 C CA . VAL A 1 202 ? -11.727 9.185 7.354 1.00 77.44 202 VAL A CA 1
ATOM 1516 C C . VAL A 1 202 ? -10.268 9.417 7.020 1.00 77.44 202 VAL A C 1
ATOM 1518 O O . VAL A 1 202 ? -9.619 10.255 7.640 1.00 77.44 202 VAL A O 1
ATOM 1521 N N . ALA A 1 203 ? -9.775 8.691 6.017 1.00 80.12 203 ALA A N 1
ATOM 1522 C CA . ALA A 1 203 ? -8.390 8.784 5.604 1.00 80.12 203 ALA A CA 1
ATOM 1523 C C . ALA A 1 203 ? -8.057 10.194 5.087 1.00 80.12 203 ALA A C 1
ATOM 1525 O O . ALA A 1 203 ? -7.037 10.759 5.464 1.00 80.12 203 ALA A O 1
ATOM 1526 N N . ASP A 1 204 ? -8.956 10.813 4.318 1.00 84.50 204 ASP A N 1
ATOM 1527 C CA . ASP A 1 204 ? -8.811 12.190 3.842 1.00 84.50 204 ASP A CA 1
ATOM 1528 C C . ASP A 1 204 ? -8.796 13.195 5.003 1.00 84.50 204 ASP A C 1
ATOM 1530 O O . ASP A 1 204 ? -8.051 14.172 4.961 1.00 84.50 204 ASP A O 1
ATOM 1534 N N . LYS A 1 205 ? -9.599 12.980 6.055 1.00 85.75 205 LYS A N 1
ATOM 1535 C CA . LYS A 1 205 ? -9.590 13.853 7.237 1.00 85.75 205 LYS A CA 1
ATOM 1536 C C . LYS A 1 205 ? -8.285 13.726 8.012 1.00 85.75 205 LYS A C 1
ATOM 1538 O O . LYS A 1 205 ? -7.686 14.752 8.303 1.00 85.75 205 LYS A O 1
ATOM 1543 N N . LEU A 1 206 ? -7.852 12.509 8.328 1.00 86.31 206 LEU A N 1
ATOM 1544 C CA . LEU A 1 206 ? -6.604 12.274 9.059 1.00 86.31 206 LEU A CA 1
ATOM 1545 C C . LEU A 1 206 ? -5.389 12.775 8.262 1.00 86.31 206 LEU A C 1
ATOM 1547 O O . LEU A 1 206 ? -4.515 13.419 8.833 1.00 86.31 206 LEU A O 1
ATOM 1551 N N . ARG A 1 207 ? -5.406 12.625 6.931 1.00 86.94 207 ARG A N 1
ATOM 1552 C CA . ARG A 1 207 ? -4.402 13.219 6.038 1.00 86.94 207 ARG A CA 1
ATOM 1553 C C . ARG A 1 207 ? -4.379 14.738 6.126 1.00 86.94 207 ARG A C 1
ATOM 1555 O O . ARG A 1 207 ? -3.314 15.304 6.278 1.00 86.94 207 ARG A O 1
ATOM 1562 N N . LYS A 1 208 ? -5.543 15.395 6.129 1.00 89.56 208 LYS A N 1
ATOM 1563 C CA . LYS A 1 208 ? -5.614 16.850 6.337 1.00 89.56 208 LYS A CA 1
ATOM 1564 C C . LYS A 1 208 ? -5.056 17.295 7.691 1.00 89.56 208 LYS A C 1
ATOM 1566 O O . LYS A 1 208 ? -4.557 18.407 7.764 1.00 89.56 208 LYS A O 1
ATOM 1571 N N . LEU A 1 209 ? -5.182 16.486 8.748 1.00 90.38 209 LEU A N 1
ATOM 1572 C CA . LEU A 1 209 ? -4.575 16.801 10.050 1.00 90.38 209 LEU A CA 1
ATOM 1573 C C . LEU A 1 209 ? -3.047 16.684 9.971 1.00 90.38 209 LEU A C 1
ATOM 1575 O O . LEU A 1 209 ? -2.345 17.588 10.406 1.00 90.38 209 LEU A O 1
ATOM 1579 N N . GLN A 1 210 ? -2.543 15.621 9.340 1.00 88.38 210 GLN A N 1
ATOM 1580 C CA . GLN A 1 210 ? -1.111 15.440 9.086 1.00 88.38 210 GLN A CA 1
ATOM 1581 C C . GLN A 1 210 ? -0.535 16.580 8.231 1.00 88.38 210 GLN A C 1
ATOM 1583 O O . GLN A 1 210 ? 0.464 17.185 8.606 1.00 88.38 210 GLN A O 1
ATOM 1588 N N . ASP A 1 211 ? -1.211 16.944 7.138 1.00 88.94 211 ASP A N 1
ATOM 1589 C CA . ASP A 1 211 ? -0.840 18.074 6.275 1.00 88.94 211 ASP A CA 1
ATOM 1590 C C . ASP A 1 211 ? -0.892 19.422 7.027 1.00 88.94 211 ASP A C 1
ATOM 1592 O O . ASP A 1 211 ? -0.216 20.373 6.640 1.00 88.94 211 ASP A O 1
ATOM 1596 N N . ALA A 1 212 ? -1.687 19.512 8.100 1.00 90.69 212 ALA A N 1
ATOM 1597 C CA . ALA A 1 212 ? -1.778 20.679 8.978 1.00 90.69 212 ALA A CA 1
ATOM 1598 C C . ALA A 1 212 ? -0.725 20.692 10.104 1.00 90.69 212 ALA A C 1
ATOM 1600 O O . ALA A 1 212 ? -0.739 21.607 10.923 1.00 90.69 212 ALA A O 1
ATOM 1601 N N . GLY A 1 213 ? 0.187 19.715 10.141 1.00 90.75 213 GLY A N 1
ATOM 1602 C CA . GLY A 1 213 ? 1.288 19.657 11.105 1.00 90.75 213 GLY A CA 1
ATOM 1603 C C . GLY A 1 213 ? 1.064 18.722 12.291 1.00 90.75 213 GLY A C 1
ATOM 1604 O O . GLY A 1 213 ? 1.817 18.812 13.255 1.00 90.75 213 GLY A O 1
ATOM 1605 N N . ALA A 1 214 ? 0.060 17.838 12.245 1.00 90.62 214 ALA A N 1
ATOM 1606 C CA . ALA A 1 214 ? -0.082 16.807 13.269 1.00 90.62 214 ALA A CA 1
ATOM 1607 C C . ALA A 1 214 ? 1.124 15.853 13.251 1.00 90.62 214 ALA A C 1
ATOM 1609 O O . ALA A 1 214 ? 1.451 15.292 12.199 1.00 90.62 214 ALA A O 1
ATOM 1610 N N . ASP A 1 215 ? 1.752 15.647 14.408 1.00 86.38 215 ASP A N 1
ATOM 1611 C CA . ASP A 1 215 ? 2.968 14.837 14.562 1.00 86.38 215 ASP A CA 1
ATOM 1612 C C . ASP A 1 215 ? 2.704 13.455 15.170 1.00 86.38 215 ASP A C 1
ATOM 1614 O O . ASP A 1 215 ? 3.449 12.506 14.921 1.00 86.38 215 ASP A O 1
ATOM 1618 N N . THR A 1 216 ? 1.619 13.315 15.929 1.00 88.50 216 THR A N 1
ATOM 1619 C CA . THR A 1 216 ? 1.278 12.085 16.642 1.00 88.50 216 THR A CA 1
ATOM 1620 C C . THR A 1 216 ? -0.206 11.771 16.530 1.00 88.50 216 THR A C 1
ATOM 1622 O O . THR A 1 216 ? -1.064 12.654 16.541 1.00 88.50 216 THR A O 1
ATOM 1625 N N . PHE A 1 217 ? -0.518 10.480 16.432 1.00 89.56 217 PHE A N 1
ATOM 1626 C CA . PHE A 1 217 ? -1.884 9.967 16.373 1.00 89.56 217 PHE A CA 1
ATOM 1627 C C . PHE A 1 217 ? -2.007 8.834 17.393 1.00 89.56 217 PHE A C 1
ATOM 1629 O O . PHE A 1 217 ? -1.481 7.742 17.184 1.00 89.56 217 PHE A O 1
ATOM 1636 N N . THR A 1 218 ? -2.713 9.071 18.498 1.00 87.94 218 THR A N 1
ATOM 1637 C CA . THR A 1 218 ? -2.771 8.138 19.631 1.00 87.94 218 THR A CA 1
ATOM 1638 C C . THR A 1 218 ? -4.198 7.707 19.924 1.00 87.94 218 THR A C 1
ATOM 1640 O O . THR A 1 218 ? -5.040 8.506 20.325 1.00 87.94 218 THR A O 1
ATOM 1643 N N . VAL A 1 219 ? -4.493 6.415 19.782 1.00 87.81 219 VAL A N 1
ATOM 1644 C CA . VAL A 1 219 ? -5.771 5.872 20.262 1.00 87.81 219 VAL A CA 1
ATOM 1645 C C . VAL A 1 219 ? -5.702 5.679 21.771 1.00 87.81 219 VAL A C 1
ATOM 1647 O O . VAL A 1 219 ? -5.064 4.745 22.253 1.00 87.81 219 VAL A O 1
ATOM 1650 N N . VAL A 1 220 ? -6.393 6.552 22.503 1.00 88.75 220 VAL A N 1
ATOM 1651 C CA . VAL A 1 220 ? -6.397 6.569 23.973 1.00 88.75 220 VAL A CA 1
ATOM 1652 C C . VAL A 1 220 ? -7.197 5.396 24.524 1.00 88.75 220 VAL A C 1
ATOM 1654 O O . VAL A 1 220 ? -6.699 4.599 25.316 1.00 88.75 220 VAL A O 1
ATOM 1657 N N . ARG A 1 221 ? -8.457 5.274 24.092 1.00 87.94 221 ARG A N 1
ATOM 1658 C CA . ARG A 1 221 ? -9.360 4.200 24.514 1.00 87.94 221 ARG A CA 1
ATOM 1659 C C . ARG A 1 221 ? -10.459 3.968 23.494 1.00 87.94 221 ARG A C 1
ATOM 1661 O O . ARG A 1 221 ? -10.829 4.876 22.753 1.00 87.94 221 ARG A O 1
ATOM 1668 N N . CYS A 1 222 ? -11.024 2.772 23.519 1.00 86.56 222 CYS A N 1
ATOM 1669 C CA . CYS A 1 222 ? -12.202 2.420 22.744 1.00 86.56 222 CYS A CA 1
ATOM 1670 C C . CYS A 1 222 ? -13.345 1.995 23.658 1.00 86.56 222 CYS A C 1
ATOM 1672 O O . CYS A 1 222 ? -13.129 1.623 24.810 1.00 86.56 222 CYS A O 1
ATOM 1674 N N . PHE A 1 223 ? -14.567 2.124 23.157 1.00 87.44 223 PHE A N 1
ATOM 1675 C CA . PHE A 1 223 ? -15.784 2.064 23.956 1.00 87.44 223 PHE A CA 1
ATOM 1676 C C . PHE A 1 223 ? -16.995 1.648 23.122 1.00 87.44 223 PHE A C 1
ATOM 1678 O O . PHE A 1 223 ? -17.017 1.808 21.899 1.00 87.44 223 PHE A O 1
ATOM 1685 N N . GLY A 1 224 ? -18.000 1.095 23.801 1.00 87.94 224 GLY A N 1
ATOM 1686 C CA . GLY A 1 224 ? -19.291 0.712 23.226 1.00 87.94 224 GLY A CA 1
ATOM 1687 C C . GLY A 1 224 ? -20.377 1.773 23.425 1.00 87.94 224 GLY A C 1
ATOM 1688 O O . GLY A 1 224 ? -20.128 2.832 23.996 1.00 87.94 224 GLY A O 1
ATOM 1689 N N . ALA A 1 225 ? -21.593 1.465 22.967 1.00 87.62 225 ALA A N 1
ATOM 1690 C CA . ALA A 1 225 ? -22.776 2.319 23.141 1.00 87.62 225 ALA A CA 1
ATOM 1691 C C . ALA A 1 225 ? -23.146 2.574 24.613 1.00 87.62 225 ALA A C 1
ATOM 1693 O O . ALA A 1 225 ? -23.715 3.617 24.918 1.00 87.62 225 ALA A O 1
ATOM 1694 N N . ASP A 1 226 ? -22.765 1.664 25.509 1.00 90.81 226 ASP A N 1
ATOM 1695 C CA . ASP A 1 226 ? -23.081 1.736 26.941 1.00 90.81 226 ASP A CA 1
ATOM 1696 C C . ASP A 1 226 ? -22.075 2.589 27.740 1.00 90.81 226 ASP A C 1
ATOM 1698 O O . ASP A 1 226 ? -22.180 2.708 28.960 1.00 90.81 226 ASP A O 1
ATOM 1702 N N . ASP A 1 227 ? -21.072 3.172 27.077 1.00 92.62 227 ASP A N 1
ATOM 1703 C CA . ASP A 1 227 ? -20.083 4.026 27.731 1.00 92.62 227 ASP A CA 1
ATOM 1704 C C . ASP A 1 227 ? -20.712 5.342 28.204 1.00 92.62 227 ASP A C 1
ATOM 1706 O O . ASP A 1 227 ? -21.293 6.086 27.414 1.00 92.62 227 ASP A O 1
ATOM 1710 N N . ALA A 1 228 ? -20.577 5.644 29.497 1.00 92.25 228 ALA A N 1
ATOM 1711 C CA . ALA A 1 228 ? -21.235 6.794 30.118 1.00 92.25 228 ALA A CA 1
ATOM 1712 C C . ALA A 1 228 ? -20.757 8.150 29.567 1.00 92.25 228 ALA A C 1
ATOM 1714 O O . ALA A 1 228 ? -21.509 9.122 29.597 1.00 92.25 228 ALA A O 1
ATOM 1715 N N . GLU A 1 229 ? -19.522 8.223 29.069 1.00 90.94 229 GLU A N 1
ATOM 1716 C CA . GLU A 1 229 ? -18.909 9.468 28.603 1.00 90.94 229 GLU A CA 1
ATOM 1717 C C . GLU A 1 229 ? -19.123 9.663 27.098 1.00 90.94 229 GLU A C 1
ATOM 1719 O O . GLU A 1 229 ? -19.488 10.748 26.643 1.00 90.94 229 GLU A O 1
ATOM 1724 N N . TYR A 1 230 ? -18.926 8.601 26.313 1.00 88.56 230 TYR A N 1
ATOM 1725 C CA . TYR A 1 230 ? -18.895 8.702 24.854 1.00 88.56 230 TYR A CA 1
ATOM 1726 C C . TYR A 1 230 ? -19.948 7.860 24.129 1.00 88.56 230 TYR A C 1
ATOM 1728 O O . TYR A 1 230 ? -20.106 8.014 22.915 1.00 88.56 230 TYR A O 1
ATOM 1736 N N . GLY A 1 231 ? -20.692 7.000 24.826 1.00 86.81 231 GLY A N 1
ATOM 1737 C CA . GLY A 1 231 ? -21.673 6.092 24.224 1.00 86.81 231 GLY A CA 1
ATOM 1738 C C . GLY A 1 231 ? -22.741 6.834 23.419 1.00 86.81 231 GLY A C 1
ATOM 1739 O O . GLY A 1 231 ? -22.994 6.509 22.257 1.00 86.81 231 GLY A O 1
ATOM 1740 N N . ALA A 1 232 ? -23.260 7.939 23.967 1.00 88.62 232 ALA A N 1
ATOM 1741 C CA . ALA A 1 232 ? -24.215 8.815 23.282 1.00 88.62 232 ALA A CA 1
ATOM 1742 C C . ALA A 1 232 ? -23.650 9.451 21.994 1.00 88.62 232 ALA A C 1
ATOM 1744 O O . ALA A 1 232 ? -24.398 9.774 21.068 1.00 88.62 232 ALA A O 1
ATOM 1745 N N . LEU A 1 233 ? -22.324 9.607 21.898 1.00 86.88 233 LEU A N 1
ATOM 1746 C CA . LEU A 1 233 ? -21.659 10.186 20.732 1.00 86.88 233 LEU A CA 1
ATOM 1747 C C . LEU A 1 233 ? -21.495 9.186 19.584 1.00 86.88 233 LEU A C 1
ATOM 1749 O O . LEU A 1 233 ? -21.100 9.600 18.495 1.00 86.88 233 LEU A O 1
ATOM 1753 N N . LEU A 1 234 ? -21.788 7.896 19.769 1.00 80.50 234 LEU A N 1
ATOM 1754 C CA . LEU A 1 234 ? -21.632 6.893 18.710 1.00 80.50 234 LEU A CA 1
ATOM 1755 C C . LEU A 1 234 ? -22.748 6.950 17.655 1.00 80.50 234 LEU A C 1
ATOM 1757 O O . LEU A 1 234 ? -22.515 6.630 16.484 1.00 80.50 234 LEU A O 1
ATOM 1761 N N . GLY A 1 235 ? -23.941 7.431 18.010 1.00 84.12 235 GLY A N 1
ATOM 1762 C CA . GLY A 1 235 ? -25.098 7.416 17.113 1.00 84.12 235 GLY A CA 1
ATOM 1763 C C . GLY A 1 235 ? -25.505 5.982 16.757 1.00 84.12 235 GLY A C 1
ATOM 1764 O O . GLY A 1 235 ? -25.851 5.210 17.639 1.00 84.12 235 GLY A O 1
ATOM 1765 N N . THR A 1 236 ? -25.464 5.615 15.472 1.00 81.50 236 THR A N 1
ATOM 1766 C CA . THR A 1 236 ? -25.813 4.255 15.007 1.00 81.50 236 THR A CA 1
ATOM 1767 C C . THR A 1 236 ? -24.653 3.257 15.078 1.00 81.50 236 THR A C 1
ATOM 1769 O O . THR A 1 236 ? -24.830 2.089 14.738 1.00 81.50 236 THR A O 1
ATOM 1772 N N . SER A 1 237 ? -23.458 3.702 15.465 1.00 78.25 237 SER A N 1
ATOM 1773 C CA . SER A 1 237 ? -22.294 2.832 15.641 1.00 78.25 237 SER A CA 1
ATOM 1774 C C . SER A 1 237 ? -22.369 2.091 16.973 1.00 78.25 237 SER A C 1
ATOM 1776 O O . SER A 1 237 ? -22.706 2.677 17.994 1.00 78.25 237 SER A O 1
ATOM 1778 N N . THR A 1 238 ? -21.994 0.813 16.992 1.00 79.25 238 THR A N 1
ATOM 1779 C CA . THR A 1 238 ? -21.978 0.004 18.226 1.00 79.25 238 THR A CA 1
ATOM 1780 C C . THR A 1 238 ? -20.683 0.146 19.028 1.00 79.25 238 THR A C 1
ATOM 1782 O O . THR A 1 238 ? -20.640 -0.238 20.195 1.00 79.25 238 THR A O 1
ATOM 1785 N N . ARG A 1 239 ? -19.623 0.692 18.417 1.00 83.38 239 ARG A N 1
ATOM 1786 C CA . ARG A 1 239 ? -18.315 0.913 19.051 1.00 83.38 239 ARG A CA 1
ATOM 1787 C C . ARG A 1 239 ? -17.612 2.134 18.451 1.00 83.38 239 ARG A C 1
ATOM 1789 O O . ARG A 1 239 ? -17.822 2.461 17.277 1.00 83.38 239 ARG A O 1
ATOM 1796 N N . GLY A 1 240 ? -16.747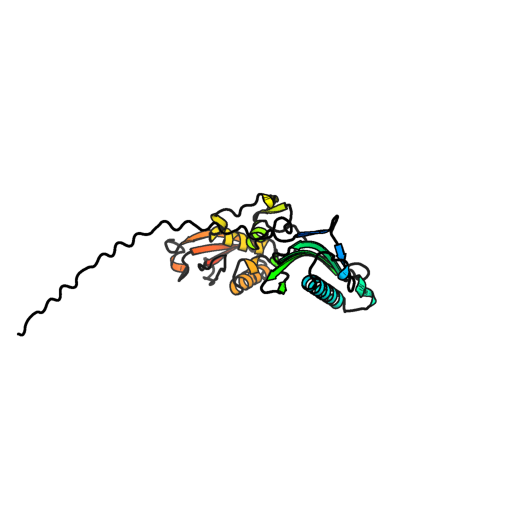 2.780 19.218 1.00 86.75 240 GLY A N 1
ATOM 1797 C CA . GLY A 1 240 ? -15.859 3.845 18.754 1.00 86.75 240 GLY A CA 1
ATOM 1798 C C . GLY A 1 240 ? -14.584 3.925 19.582 1.00 86.75 240 GLY A C 1
ATOM 1799 O O . GLY A 1 240 ? -14.409 3.169 20.533 1.00 86.75 240 GLY A O 1
ATOM 1800 N N . CYS A 1 241 ? -13.684 4.813 19.181 1.00 88.50 241 CYS A N 1
ATOM 1801 C CA . CYS A 1 241 ? -12.403 5.050 19.826 1.00 88.50 241 CYS A CA 1
ATOM 1802 C C . CYS A 1 241 ? -12.117 6.545 19.907 1.00 88.50 241 CYS A C 1
ATOM 1804 O O . CYS A 1 241 ? -12.372 7.282 18.954 1.00 88.50 241 CYS A O 1
ATOM 1806 N N . ARG A 1 242 ? -11.552 6.981 21.030 1.00 91.06 242 ARG A N 1
ATOM 1807 C CA . ARG A 1 242 ? -10.970 8.311 21.181 1.00 91.06 242 ARG A CA 1
ATOM 1808 C C . ARG A 1 242 ? -9.564 8.299 20.586 1.00 91.06 242 ARG A C 1
ATOM 1810 O O . ARG A 1 242 ? -8.741 7.464 20.964 1.00 91.06 242 ARG A O 1
ATOM 1817 N N . LEU A 1 243 ? -9.332 9.208 19.651 1.00 90.88 243 LEU A N 1
ATOM 1818 C CA . LEU A 1 243 ? -8.056 9.464 19.002 1.00 90.88 243 LEU A CA 1
ATOM 1819 C C . LEU A 1 243 ? -7.578 10.849 19.429 1.00 90.88 243 LEU A C 1
ATOM 1821 O O . LEU A 1 243 ? -8.214 11.837 19.081 1.00 90.88 243 LEU A O 1
ATOM 1825 N N . ASP A 1 244 ? -6.455 10.908 20.120 1.00 93.06 244 ASP A N 1
ATOM 1826 C CA . ASP A 1 244 ? -5.774 12.154 20.438 1.00 93.06 244 ASP A CA 1
ATOM 1827 C C . ASP A 1 244 ? -4.734 12.429 19.341 1.00 93.06 244 ASP A C 1
ATOM 1829 O O . ASP A 1 244 ? -3.989 11.530 18.937 1.00 93.06 244 ASP A O 1
ATOM 1833 N N . VAL A 1 245 ? -4.735 13.648 18.806 1.00 91.81 245 VAL A N 1
ATOM 1834 C CA . VAL A 1 245 ? -3.849 14.093 17.722 1.00 91.81 245 VAL A CA 1
ATOM 1835 C C . VAL A 1 245 ? -2.989 15.236 18.239 1.00 91.81 245 VAL A C 1
ATOM 1837 O O . VAL A 1 245 ? -3.524 16.285 18.597 1.00 91.81 245 VAL A O 1
ATOM 1840 N N . GLY A 1 246 ? -1.679 15.019 18.308 1.00 90.94 246 GLY A N 1
ATOM 1841 C CA . GLY A 1 246 ? -0.720 16.015 18.781 1.00 90.94 246 GLY A CA 1
ATOM 1842 C C . GLY A 1 246 ? -0.221 16.932 17.666 1.00 90.94 246 GLY A C 1
ATOM 1843 O O . GLY A 1 246 ? -0.171 16.537 16.499 1.00 90.94 246 GLY A O 1
ATOM 1844 N N . TYR A 1 247 ? 0.139 18.155 18.050 1.00 93.62 247 TYR A N 1
ATOM 1845 C CA . TYR A 1 247 ? 0.717 19.197 17.194 1.00 93.62 247 TYR A CA 1
ATOM 1846 C C . TYR A 1 247 ? 1.924 19.849 17.883 1.00 93.62 247 TYR A C 1
ATOM 1848 O O . TYR A 1 247 ? 1.994 21.070 18.022 1.00 93.62 247 TYR A O 1
ATOM 1856 N N . GLY A 1 248 ? 2.858 19.044 18.392 1.00 90.88 248 GLY A N 1
ATOM 1857 C CA . GLY A 1 248 ? 3.984 19.527 19.189 1.00 90.88 248 GLY A CA 1
ATOM 1858 C C . GLY A 1 248 ? 3.578 20.024 20.582 1.00 90.88 248 GLY A C 1
ATOM 1859 O O . GLY A 1 248 ? 3.858 19.356 21.574 1.00 90.88 248 GLY A O 1
ATOM 1860 N N . ASP A 1 249 ? 2.939 21.194 20.678 1.00 90.75 249 ASP A N 1
ATOM 1861 C CA . ASP A 1 249 ? 2.637 21.882 21.945 1.00 90.75 249 ASP A CA 1
ATOM 1862 C C . ASP A 1 249 ? 1.198 21.705 22.456 1.00 90.75 249 ASP A C 1
ATOM 1864 O O . ASP A 1 249 ? 0.912 22.020 23.613 1.00 90.75 249 ASP A O 1
ATOM 1868 N N . HIS A 1 250 ? 0.294 21.180 21.631 1.00 91.00 250 HIS A N 1
ATOM 1869 C CA . HIS A 1 250 ? -1.087 20.905 22.017 1.00 91.00 250 HIS A CA 1
ATOM 1870 C C . HIS A 1 250 ? -1.591 19.572 21.460 1.00 91.00 250 HIS A C 1
ATOM 1872 O O . HIS A 1 250 ? -0.947 18.915 20.639 1.00 91.00 250 HIS A O 1
ATOM 1878 N N . THR A 1 251 ? -2.748 19.136 21.957 1.00 92.62 251 THR A N 1
ATOM 1879 C CA . THR A 1 251 ? -3.394 17.884 21.560 1.00 92.62 251 THR A CA 1
ATOM 1880 C C . THR A 1 251 ? -4.886 18.103 21.382 1.00 92.62 251 THR A C 1
ATOM 1882 O O . THR A 1 251 ? -5.554 18.625 22.272 1.00 92.62 251 THR A O 1
ATOM 1885 N N . ASP A 1 252 ? -5.404 17.648 20.249 1.00 91.00 252 ASP A N 1
ATOM 1886 C CA . ASP A 1 252 ? -6.822 17.676 19.915 1.00 91.00 252 ASP A CA 1
ATOM 1887 C C . ASP A 1 252 ? -7.444 16.283 20.079 1.00 91.00 252 ASP A C 1
ATOM 1889 O O . ASP A 1 252 ? -6.927 15.290 19.561 1.00 91.00 252 ASP A O 1
ATOM 1893 N N . GLY A 1 253 ? -8.610 16.206 20.725 1.00 88.56 253 GLY A N 1
ATOM 1894 C CA . GLY A 1 253 ? -9.393 14.971 20.826 1.00 88.56 253 GLY A CA 1
ATOM 1895 C C . GLY A 1 253 ? -10.360 14.772 19.651 1.00 88.56 253 GLY A C 1
ATOM 1896 O O . GLY A 1 253 ? -11.180 15.641 19.345 1.00 88.56 253 GLY A O 1
ATOM 1897 N N . TYR A 1 254 ? -10.329 13.588 19.038 1.00 88.38 254 TYR A N 1
ATOM 1898 C CA . TYR A 1 254 ? -11.206 13.161 17.945 1.00 88.38 254 TYR A CA 1
ATOM 1899 C C . TYR A 1 254 ? -11.931 11.849 18.266 1.00 88.38 254 TYR A C 1
ATOM 1901 O O . TYR A 1 254 ? -11.434 10.983 18.985 1.00 88.38 254 TYR A O 1
ATOM 1909 N N . LEU A 1 255 ? -13.111 11.666 17.665 1.00 85.31 255 LEU A N 1
ATOM 1910 C CA . LEU A 1 255 ? -13.884 10.426 17.754 1.00 85.31 255 LEU A CA 1
ATOM 1911 C C . LEU A 1 255 ? -13.798 9.614 16.456 1.00 85.31 255 LEU A C 1
ATOM 1913 O O . LEU A 1 255 ? -14.293 10.037 15.407 1.00 85.31 255 LEU A O 1
ATOM 1917 N N . LEU A 1 256 ? -13.258 8.400 16.548 1.00 81.38 256 LEU A N 1
ATOM 1918 C CA . LEU A 1 256 ? -13.350 7.375 15.514 1.00 81.38 256 LEU A CA 1
ATOM 1919 C C . LEU A 1 256 ? -14.573 6.493 15.779 1.00 81.38 256 LEU A C 1
ATOM 1921 O O . LEU A 1 256 ? -14.716 5.956 16.872 1.00 81.38 256 LEU A O 1
ATOM 1925 N N . ARG A 1 257 ? -15.460 6.300 14.799 1.00 77.44 257 ARG A N 1
ATOM 1926 C CA . ARG A 1 257 ? -16.619 5.404 14.951 1.00 77.44 257 ARG A CA 1
ATOM 1927 C C . ARG A 1 257 ? -16.419 4.134 14.124 1.00 77.44 257 ARG A C 1
ATOM 1929 O O . ARG A 1 257 ? -16.033 4.188 12.957 1.00 77.44 257 ARG A O 1
ATOM 1936 N N . THR A 1 258 ? -16.672 2.972 14.721 1.00 66.81 258 THR A N 1
ATOM 1937 C CA . THR A 1 258 ? -16.718 1.710 13.968 1.00 66.81 258 THR A CA 1
ATOM 1938 C C . THR A 1 258 ? -18.067 1.596 13.262 1.00 66.81 258 THR A C 1
ATOM 1940 O O . THR A 1 258 ? -19.106 1.947 13.823 1.00 66.81 258 THR A O 1
ATOM 1943 N N . PHE A 1 259 ? -18.078 1.051 12.050 1.00 53.91 259 PHE A N 1
ATOM 1944 C CA . PHE A 1 259 ? -19.273 0.398 11.527 1.00 53.91 259 PHE A CA 1
ATOM 1945 C C . PHE A 1 259 ? -18.969 -1.090 11.381 1.00 53.91 259 PHE A C 1
ATOM 1947 O O . PHE A 1 259 ? -17.884 -1.437 10.904 1.00 53.91 259 PHE A O 1
ATOM 1954 N N . PRO A 1 260 ? -19.890 -1.982 11.784 1.00 43.28 260 PRO A N 1
ATOM 1955 C CA . PRO A 1 260 ? -19.706 -3.406 11.595 1.00 43.28 260 PRO A CA 1
ATOM 1956 C C . PRO A 1 260 ? -19.795 -3.716 10.099 1.00 43.28 260 PRO A C 1
ATOM 1958 O O . PRO A 1 260 ? -20.866 -3.901 9.532 1.00 43.28 260 PRO A O 1
ATOM 1961 N N . ALA A 1 261 ? -18.645 -3.781 9.445 1.00 39.94 261 ALA A N 1
ATOM 1962 C CA . ALA A 1 261 ? -18.488 -4.488 8.191 1.00 39.94 261 ALA A CA 1
ATOM 1963 C C . ALA A 1 261 ? -17.227 -5.336 8.318 1.00 39.94 261 ALA A C 1
ATOM 1965 O O . ALA A 1 261 ? -16.171 -4.824 8.696 1.00 39.94 261 ALA A O 1
ATOM 1966 N N . ARG A 1 262 ? -17.368 -6.640 8.042 1.00 40.06 262 ARG A N 1
ATOM 1967 C CA . ARG A 1 262 ? -16.274 -7.619 7.998 1.00 40.06 262 ARG A CA 1
ATOM 1968 C C . ARG A 1 262 ? -15.012 -6.965 7.412 1.00 40.06 262 ARG A C 1
ATOM 1970 O O . ARG A 1 262 ? -15.050 -6.494 6.278 1.00 40.06 262 ARG A O 1
ATOM 1977 N N . PHE A 1 263 ? -13.928 -6.970 8.190 1.00 43.75 263 PHE A N 1
ATOM 1978 C CA . PHE A 1 263 ? -12.586 -6.505 7.808 1.00 43.75 263 PHE A CA 1
ATOM 1979 C C . PHE A 1 263 ? -12.369 -4.983 7.674 1.00 43.75 263 PHE A C 1
ATOM 1981 O O . PHE A 1 263 ? -11.689 -4.543 6.752 1.00 43.75 263 PHE A O 1
ATOM 1988 N N . GLY A 1 264 ? -12.873 -4.181 8.620 1.00 43.22 264 GLY A N 1
ATOM 1989 C CA . GLY A 1 264 ? -12.274 -2.869 8.912 1.00 43.22 264 GLY A CA 1
ATOM 1990 C C . GLY A 1 264 ? -12.563 -1.763 7.894 1.00 43.22 264 GLY A C 1
ATOM 1991 O O . GLY A 1 264 ? -11.651 -1.190 7.319 1.00 43.22 264 GLY A O 1
ATOM 1992 N N . ARG A 1 265 ? -13.833 -1.403 7.679 1.00 41.72 265 ARG A N 1
ATOM 1993 C CA . ARG A 1 265 ? -14.180 -0.137 7.004 1.00 41.72 265 ARG A CA 1
ATOM 1994 C C . ARG A 1 265 ? -14.728 0.860 8.026 1.00 41.72 265 ARG A C 1
ATOM 1996 O O . ARG A 1 265 ? -15.931 0.899 8.258 1.00 41.72 265 ARG A O 1
ATOM 2003 N N . TRP A 1 266 ? -13.850 1.663 8.629 1.00 47.97 266 TRP A N 1
ATOM 2004 C CA . TRP A 1 266 ? -14.228 2.738 9.563 1.00 47.97 266 TRP A CA 1
ATOM 2005 C C . TRP A 1 266 ? -15.005 3.862 8.866 1.00 47.97 266 TRP A C 1
ATOM 2007 O O . TRP A 1 266 ? -14.587 4.326 7.805 1.00 47.97 266 TRP A O 1
ATOM 2017 N N . GLU A 1 267 ? -16.094 4.345 9.469 1.00 36.72 267 GLU A N 1
ATOM 2018 C CA . GLU A 1 267 ? -16.715 5.632 9.127 1.00 36.72 267 GLU A CA 1
ATOM 2019 C C . GLU A 1 267 ? -16.453 6.609 10.267 1.00 36.72 267 GLU A C 1
ATOM 2021 O O . GLU A 1 267 ? -16.862 6.359 11.393 1.00 36.72 267 GLU A O 1
ATOM 2026 N N . THR A 1 268 ? -15.835 7.756 10.003 1.00 38.12 268 THR A N 1
ATOM 2027 C CA . THR A 1 268 ? -15.770 8.827 10.996 1.00 38.12 268 THR A CA 1
ATOM 2028 C C . THR A 1 268 ? -16.822 9.870 10.685 1.00 38.12 268 THR A C 1
ATOM 2030 O O . THR A 1 268 ? -16.948 10.367 9.566 1.00 38.12 268 THR A O 1
ATOM 2033 N N . ARG A 1 269 ? -17.588 10.214 11.717 1.00 35.09 269 ARG A N 1
ATOM 2034 C CA . ARG A 1 269 ? -18.198 11.530 11.828 1.00 35.09 269 ARG A CA 1
ATOM 2035 C C . ARG A 1 269 ? -17.392 12.283 12.867 1.00 35.09 269 ARG A C 1
ATOM 2037 O O . ARG A 1 269 ? -17.323 11.839 14.010 1.00 35.09 269 ARG A O 1
ATOM 2044 N N . THR A 1 270 ? -16.803 13.401 12.460 1.00 34.19 270 THR A N 1
ATOM 2045 C CA . THR A 1 270 ? -16.183 14.352 13.380 1.00 34.19 270 THR A CA 1
ATOM 2046 C C . THR A 1 270 ? -17.241 14.788 14.388 1.00 34.19 270 THR A C 1
ATOM 2048 O O . THR A 1 270 ? -18.236 15.411 14.017 1.00 34.19 270 THR A O 1
ATOM 2051 N N . VAL A 1 271 ? -17.044 14.438 15.651 1.00 33.81 271 VAL A N 1
ATOM 2052 C CA . VAL A 1 271 ? -17.664 15.161 16.761 1.00 33.81 271 VAL A CA 1
ATOM 2053 C C . VAL A 1 271 ? -16.660 16.243 17.136 1.00 33.81 271 VAL A C 1
ATOM 2055 O O . VAL A 1 271 ? -15.460 16.006 17.009 1.00 33.81 271 VAL A O 1
ATOM 2058 N N . ARG A 1 272 ? -17.145 17.449 17.454 1.00 38.41 272 ARG A N 1
ATOM 2059 C CA . ARG A 1 272 ? -16.321 18.609 17.837 1.00 38.41 272 ARG A CA 1
ATOM 2060 C C . ARG A 1 272 ? -15.153 18.204 18.745 1.00 38.41 272 ARG A C 1
ATOM 2062 O O . ARG A 1 272 ? -15.327 17.293 19.551 1.00 38.41 272 ARG A O 1
ATOM 2069 N N . ALA A 1 273 ? -14.040 18.936 18.629 1.00 41.03 273 ALA A N 1
ATOM 2070 C CA . ALA A 1 273 ? -12.947 18.899 19.596 1.00 41.03 273 ALA A CA 1
ATOM 2071 C C . ALA A 1 273 ? -13.536 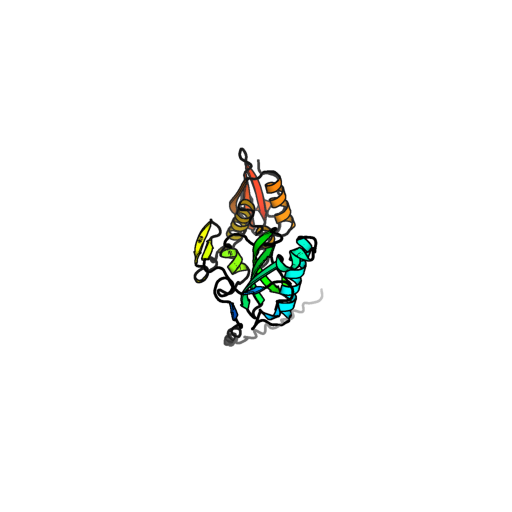18.866 21.012 1.00 41.03 273 ALA A C 1
ATOM 2073 O O . ALA A 1 273 ? -14.360 19.719 21.362 1.00 41.03 273 ALA A O 1
ATOM 2074 N N . LEU A 1 274 ? -13.202 17.815 21.758 1.00 42.12 274 LEU A N 1
ATOM 2075 C CA . LEU A 1 274 ? -13.543 17.728 23.169 1.00 42.12 274 LEU A CA 1
ATOM 2076 C C . LEU A 1 274 ? -12.633 18.734 23.879 1.00 42.12 274 LEU A C 1
ATOM 2078 O O . LEU A 1 274 ? -11.416 18.635 23.748 1.00 42.12 274 LEU A O 1
ATOM 2082 N N . ALA A 1 275 ? -13.244 19.742 24.503 1.00 44.59 275 ALA A N 1
ATOM 2083 C CA . ALA A 1 275 ? -12.548 20.714 25.341 1.00 44.59 275 ALA A CA 1
ATOM 2084 C C . ALA A 1 275 ? -12.084 20.071 26.652 1.00 44.59 275 ALA A C 1
ATOM 2086 O O . ALA A 1 275 ? -12.779 19.133 27.113 1.00 44.59 275 ALA A O 1
#